Protein AF-A0A562QT15-F1 (afdb_monomer_lite)

Structure (mmCIF, N/CA/C/O backbone):
data_AF-A0A562QT15-F1
#
_entry.id   AF-A0A562QT15-F1
#
loop_
_atom_site.group_PDB
_atom_site.id
_atom_site.type_symbol
_atom_site.label_atom_id
_atom_site.label_alt_id
_atom_site.label_comp_id
_atom_site.label_asym_id
_atom_site.label_entity_id
_atom_site.label_seq_id
_atom_site.pdbx_PDB_ins_code
_atom_site.Cartn_x
_atom_site.Cartn_y
_atom_site.Cartn_z
_atom_site.occupancy
_atom_site.B_iso_or_equiv
_atom_site.auth_seq_id
_atom_site.auth_comp_id
_atom_site.auth_asym_id
_atom_site.auth_atom_id
_atom_site.pdbx_PDB_model_num
ATOM 1 N N . MET A 1 1 ? 22.332 35.755 20.439 1.00 38.41 1 MET A N 1
ATOM 2 C CA . MET A 1 1 ? 21.350 34.683 20.172 1.00 38.41 1 MET A CA 1
ATOM 3 C C . MET A 1 1 ? 21.524 34.264 18.730 1.00 38.41 1 MET A C 1
ATOM 5 O O . MET A 1 1 ? 21.364 35.110 17.862 1.00 38.41 1 MET A O 1
ATOM 9 N N . MET A 1 2 ? 21.944 33.026 18.475 1.00 29.58 2 MET A N 1
ATOM 10 C CA . MET A 1 2 ? 21.960 32.508 17.106 1.00 29.58 2 MET A CA 1
ATOM 11 C C . MET A 1 2 ? 20.542 32.064 16.733 1.00 29.58 2 MET A C 1
ATOM 13 O O . MET A 1 2 ? 19.891 31.439 17.572 1.00 29.58 2 MET A O 1
ATOM 17 N N . PRO A 1 3 ? 20.049 32.378 15.525 1.00 35.06 3 PRO A N 1
ATOM 18 C CA . PRO A 1 3 ? 18.784 31.841 15.057 1.00 35.06 3 PRO A CA 1
ATOM 19 C C . PRO A 1 3 ? 18.942 30.329 14.891 1.00 35.06 3 PRO A C 1
ATOM 21 O O . PRO A 1 3 ? 19.784 29.855 14.129 1.00 35.06 3 PRO A O 1
ATOM 24 N N . THR A 1 4 ? 18.163 29.565 15.651 1.00 36.88 4 THR A N 1
ATOM 25 C CA . THR A 1 4 ? 18.062 28.118 15.488 1.00 36.88 4 THR A CA 1
ATOM 26 C C . THR A 1 4 ? 17.427 27.869 14.128 1.00 36.88 4 THR A C 1
ATOM 28 O O . THR A 1 4 ? 16.254 28.162 13.914 1.00 36.88 4 THR A O 1
ATOM 31 N N . GLN A 1 5 ? 18.227 27.393 13.180 1.00 34.22 5 GLN A N 1
ATOM 32 C CA . GLN A 1 5 ? 17.767 27.011 11.855 1.00 34.22 5 GLN A CA 1
ATOM 33 C C . GLN A 1 5 ? 16.887 25.762 12.024 1.00 34.22 5 GLN A C 1
ATOM 35 O O . GLN A 1 5 ? 17.383 24.641 12.077 1.00 34.22 5 GLN A O 1
ATOM 40 N N . GLN A 1 6 ? 15.577 25.948 12.210 1.00 35.75 6 GLN A N 1
ATOM 41 C CA . GLN A 1 6 ? 14.610 24.853 12.177 1.00 35.75 6 GLN A CA 1
ATOM 42 C C . GLN A 1 6 ? 14.567 24.332 10.741 1.00 35.75 6 GLN A C 1
ATOM 44 O O . GLN A 1 6 ? 13.917 24.902 9.866 1.00 35.75 6 GLN A O 1
ATOM 49 N N . TRP A 1 7 ? 15.317 23.265 10.471 1.00 35.06 7 TRP A N 1
ATOM 50 C CA . TRP A 1 7 ? 15.175 22.530 9.223 1.00 35.06 7 TRP A CA 1
ATOM 51 C C . TRP A 1 7 ? 13.743 21.999 9.149 1.00 35.06 7 TRP A C 1
ATOM 53 O O . TRP A 1 7 ? 13.339 21.183 9.978 1.00 35.06 7 TRP A O 1
ATOM 63 N N . ALA A 1 8 ? 12.975 22.466 8.163 1.00 37.09 8 ALA A N 1
ATOM 64 C CA . ALA A 1 8 ? 11.675 21.901 7.836 1.00 37.09 8 ALA A CA 1
ATOM 65 C C . ALA A 1 8 ? 11.853 20.399 7.569 1.00 37.09 8 ALA A C 1
ATOM 67 O O . ALA A 1 8 ? 12.459 19.992 6.573 1.00 37.09 8 ALA A O 1
ATOM 68 N N . VAL A 1 9 ? 11.368 19.555 8.479 1.00 43.44 9 VAL A N 1
ATOM 69 C CA . VAL A 1 9 ? 11.453 18.106 8.319 1.00 43.44 9 VAL A CA 1
ATOM 70 C C . VAL A 1 9 ? 10.327 17.696 7.377 1.00 43.44 9 VAL A C 1
ATOM 72 O O . VAL A 1 9 ? 9.215 17.423 7.827 1.00 43.44 9 VAL A O 1
ATOM 75 N N . LYS A 1 10 ? 10.618 17.677 6.067 1.00 51.03 10 LYS A N 1
ATOM 76 C CA . LYS A 1 10 ? 9.741 17.084 5.044 1.00 51.03 10 LYS A CA 1
ATOM 77 C C . LYS A 1 10 ? 9.310 15.681 5.496 1.00 51.03 10 LYS A C 1
ATOM 79 O O . LYS A 1 10 ? 10.121 14.967 6.092 1.00 51.03 10 LYS A O 1
ATOM 84 N N . SER A 1 11 ? 8.064 15.293 5.215 1.00 56.78 11 SER A N 1
ATOM 85 C CA . SER A 1 11 ? 7.606 13.911 5.407 1.00 56.78 11 SER A CA 1
ATOM 86 C C . SER A 1 11 ? 8.600 12.961 4.750 1.00 56.78 11 SER A C 1
ATOM 88 O O . SER A 1 11 ? 8.950 13.119 3.576 1.00 56.78 11 SER A O 1
ATOM 90 N N . LYS A 1 12 ? 9.102 12.013 5.531 1.00 74.19 12 LYS A N 1
ATOM 91 C CA . LYS A 1 12 ? 10.055 11.020 5.052 1.00 74.19 12 LYS A CA 1
ATOM 92 C C . LYS A 1 12 ? 9.263 9.814 4.579 1.00 74.19 12 LYS A C 1
ATOM 94 O O . LYS A 1 12 ? 8.656 9.134 5.394 1.00 74.19 12 LYS A O 1
ATOM 99 N N . ASN A 1 13 ? 9.303 9.553 3.281 1.00 81.81 13 ASN A N 1
ATOM 100 C CA . ASN A 1 13 ? 8.852 8.282 2.724 1.00 81.81 13 ASN A CA 1
ATOM 101 C C . ASN A 1 13 ? 10.060 7.349 2.631 1.00 81.81 13 ASN A C 1
ATOM 103 O O . ASN A 1 13 ? 11.181 7.822 2.418 1.00 81.81 13 ASN A O 1
ATOM 107 N N . ARG A 1 14 ? 9.841 6.036 2.730 1.00 87.50 14 ARG A N 1
ATOM 108 C CA . ARG A 1 14 ? 10.886 5.064 2.395 1.00 87.50 14 ARG A CA 1
ATOM 109 C C . ARG A 1 14 ? 11.294 5.250 0.933 1.00 87.50 14 ARG A C 1
ATOM 111 O O . ARG A 1 14 ? 10.440 5.439 0.062 1.00 87.50 14 ARG A O 1
ATOM 118 N N . SER A 1 15 ? 12.596 5.232 0.673 1.00 91.06 15 SER A N 1
ATOM 119 C CA . SER A 1 15 ? 13.115 5.208 -0.694 1.00 91.06 15 SER A CA 1
ATOM 120 C C . SER A 1 15 ? 12.836 3.848 -1.329 1.00 91.06 15 SER A C 1
ATOM 122 O O . SER A 1 15 ? 12.935 2.821 -0.661 1.00 91.06 15 SER A O 1
ATOM 124 N N . MET A 1 16 ? 12.507 3.846 -2.616 1.00 93.69 16 MET A N 1
ATOM 125 C CA . MET A 1 16 ? 12.372 2.620 -3.398 1.00 93.69 16 MET A CA 1
ATOM 126 C C . MET A 1 16 ? 13.754 2.025 -3.676 1.00 93.69 16 MET A C 1
ATOM 128 O O . MET A 1 16 ? 14.709 2.769 -3.929 1.00 93.69 16 MET A O 1
ATOM 132 N N . GLN A 1 17 ? 13.843 0.698 -3.670 1.00 95.19 17 GLN A N 1
ATOM 133 C CA . GLN A 1 17 ? 15.030 -0.078 -4.010 1.00 95.19 17 GLN A CA 1
ATOM 134 C C . GLN A 1 17 ? 14.683 -1.200 -4.994 1.00 95.19 17 GLN A C 1
ATOM 136 O O . GLN A 1 17 ? 13.592 -1.770 -4.968 1.00 95.19 17 GLN A O 1
ATOM 141 N N . VAL A 1 18 ? 15.635 -1.549 -5.863 1.00 96.88 18 VAL A N 1
ATOM 142 C CA . VAL A 1 18 ? 15.509 -2.742 -6.712 1.00 96.88 18 VAL A CA 1
ATOM 143 C C . VAL A 1 18 ? 15.405 -3.977 -5.814 1.00 96.88 18 VAL A C 1
ATOM 145 O O . VAL A 1 18 ? 16.189 -4.145 -4.884 1.00 96.88 18 VAL A O 1
ATOM 148 N N . GLY A 1 19 ? 14.430 -4.839 -6.096 1.00 96.12 19 GLY A N 1
ATOM 149 C CA . GLY A 1 19 ? 14.092 -6.007 -5.285 1.00 96.12 19 GLY A CA 1
ATOM 150 C C . GLY A 1 19 ? 12.997 -5.761 -4.243 1.00 96.12 19 GLY A C 1
ATOM 151 O O . GLY A 1 19 ? 12.468 -6.736 -3.700 1.00 96.12 19 GLY A O 1
ATOM 152 N N . ASP A 1 20 ? 12.604 -4.507 -3.992 1.00 96.19 20 ASP A N 1
ATOM 153 C CA . ASP A 1 20 ? 11.436 -4.228 -3.159 1.00 96.19 20 ASP A CA 1
ATOM 154 C C . ASP A 1 20 ? 10.180 -4.829 -3.787 1.00 96.19 20 ASP A C 1
ATOM 156 O O . ASP A 1 20 ? 9.958 -4.759 -5.001 1.00 96.19 20 ASP A O 1
ATOM 160 N N . ARG A 1 21 ? 9.334 -5.401 -2.930 1.00 96.94 21 ARG A N 1
ATOM 161 C CA . ARG A 1 21 ? 7.971 -5.748 -3.312 1.00 96.94 21 ARG A CA 1
ATOM 162 C C . ARG A 1 21 ? 7.084 -4.535 -3.130 1.00 96.94 21 ARG A C 1
ATOM 164 O O . ARG A 1 21 ? 7.201 -3.814 -2.140 1.00 96.94 21 ARG A O 1
ATOM 171 N N . VAL A 1 22 ? 6.202 -4.329 -4.091 1.00 97.38 22 VAL A N 1
ATOM 172 C CA . VAL A 1 22 ? 5.278 -3.201 -4.112 1.00 97.38 22 VAL A CA 1
ATOM 173 C C . VAL A 1 22 ? 3.888 -3.679 -4.481 1.00 97.38 22 VAL A C 1
ATOM 175 O O . VAL A 1 22 ? 3.735 -4.678 -5.188 1.00 97.38 22 VAL A O 1
ATOM 178 N N . VAL A 1 23 ? 2.887 -2.934 -4.035 1.00 97.31 23 VAL A N 1
ATOM 179 C CA . VAL A 1 23 ? 1.503 -3.079 -4.477 1.00 97.31 23 VAL A CA 1
ATOM 180 C C . VAL A 1 23 ? 1.062 -1.827 -5.216 1.00 97.31 23 VAL A C 1
ATOM 182 O O . VAL A 1 23 ? 1.488 -0.713 -4.901 1.00 97.31 23 VAL A O 1
ATOM 185 N N . VAL A 1 24 ? 0.188 -2.011 -6.195 1.00 97.19 24 VAL A N 1
ATOM 186 C CA . VAL A 1 24 ? -0.430 -0.912 -6.930 1.00 97.19 24 VAL A CA 1
ATOM 187 C C . VAL A 1 24 ? -1.556 -0.304 -6.088 1.00 97.19 24 VAL A C 1
ATOM 189 O O . VAL A 1 24 ? -2.409 -1.022 -5.572 1.00 97.19 24 VAL A O 1
ATOM 192 N N . THR A 1 25 ? -1.600 1.020 -5.952 1.00 96.81 25 THR A N 1
ATOM 193 C CA . THR A 1 25 ? -2.619 1.709 -5.133 1.00 96.81 25 THR A CA 1
ATOM 194 C C . THR A 1 25 ? -3.824 2.199 -5.942 1.00 96.81 25 THR A C 1
ATOM 196 O O . THR A 1 25 ? -4.906 2.405 -5.390 1.00 96.81 25 THR A O 1
ATOM 199 N N . ASN A 1 26 ? -3.680 2.360 -7.257 1.00 94.75 26 ASN A N 1
ATOM 200 C CA . ASN A 1 26 ? -4.718 2.878 -8.148 1.00 94.75 26 ASN A CA 1
ATOM 201 C C . ASN A 1 26 ? -4.935 1.937 -9.332 1.00 94.75 26 ASN A C 1
ATOM 203 O O . ASN A 1 26 ? -4.018 1.246 -9.747 1.00 94.75 26 ASN A O 1
ATOM 207 N N . SER A 1 27 ? -6.134 1.905 -9.911 1.00 95.19 27 SER A N 1
ATOM 208 C CA . SER A 1 27 ? -6.313 1.145 -11.150 1.00 95.19 27 SER A CA 1
ATOM 209 C C . SER A 1 27 ? -5.544 1.820 -12.286 1.00 95.19 27 SER A C 1
ATOM 211 O O . SER A 1 27 ? -5.664 3.029 -12.481 1.00 95.19 27 SER A O 1
ATOM 213 N N . ILE A 1 28 ? -4.769 1.036 -13.033 1.00 93.81 28 ILE A N 1
ATOM 214 C CA . ILE A 1 28 ? -3.979 1.509 -14.171 1.00 93.81 28 ILE A CA 1
ATOM 215 C C . ILE A 1 28 ? -4.436 0.741 -15.395 1.00 93.81 28 ILE A C 1
ATOM 217 O O . ILE A 1 28 ? -4.401 -0.488 -15.405 1.00 93.81 28 ILE A O 1
ATOM 221 N N . LYS A 1 29 ? -4.859 1.465 -16.431 1.00 93.00 29 LYS A N 1
ATOM 222 C CA . LYS A 1 29 ? -5.342 0.868 -17.672 1.00 93.00 29 LYS A CA 1
ATOM 223 C C . LYS A 1 29 ? -4.687 1.517 -18.881 1.00 93.00 29 LYS A C 1
ATOM 225 O O . LYS A 1 29 ? -5.060 2.617 -19.274 1.00 93.00 29 LYS A O 1
ATOM 230 N N . ASN A 1 30 ? -3.767 0.784 -19.498 1.00 88.19 30 ASN A N 1
ATOM 231 C CA . ASN A 1 30 ? -3.042 1.184 -20.698 1.00 88.19 30 ASN A CA 1
ATOM 232 C C . ASN A 1 30 ? -3.260 0.134 -21.794 1.00 88.19 30 ASN A C 1
ATOM 234 O O . ASN A 1 30 ? -2.536 -0.857 -21.898 1.00 88.19 30 ASN A O 1
ATOM 238 N N . GLY A 1 31 ? -4.298 0.333 -22.610 1.00 88.94 31 GLY A N 1
ATOM 239 C CA . GLY A 1 31 ? -4.684 -0.634 -23.639 1.00 88.94 31 GLY A CA 1
ATOM 240 C C . GLY A 1 31 ? -5.118 -1.971 -23.028 1.00 88.94 31 GLY A C 1
ATOM 241 O O . GLY A 1 31 ? -6.128 -2.025 -22.330 1.00 88.94 31 GLY A O 1
ATOM 242 N N . LEU A 1 32 ? -4.362 -3.038 -23.313 1.00 88.12 32 LEU A N 1
ATOM 243 C CA . LEU A 1 32 ? -4.598 -4.393 -22.785 1.00 88.12 32 LEU A CA 1
ATOM 244 C C . LEU A 1 32 ? -3.971 -4.626 -21.404 1.00 88.12 32 LEU A C 1
ATOM 246 O O . LEU A 1 32 ? -4.222 -5.658 -20.790 1.00 88.12 32 LEU A O 1
ATOM 250 N N . ILE A 1 33 ? -3.153 -3.686 -20.932 1.00 89.25 33 ILE A N 1
ATOM 251 C CA . ILE A 1 33 ? -2.518 -3.748 -19.621 1.00 89.25 33 ILE A CA 1
ATOM 252 C C . ILE A 1 33 ? -3.493 -3.153 -18.613 1.00 89.25 33 ILE A C 1
ATOM 254 O O . ILE A 1 33 ? -3.758 -1.950 -18.645 1.00 89.25 33 ILE A O 1
ATOM 258 N N . GLU A 1 34 ? -4.024 -3.993 -17.731 1.00 92.62 34 GLU A N 1
ATOM 259 C CA . GLU A 1 34 ? -4.880 -3.577 -16.625 1.00 92.62 34 GLU A CA 1
ATOM 260 C C . GLU A 1 34 ? -4.271 -4.071 -15.313 1.00 92.62 34 GLU A C 1
ATOM 262 O O . GLU A 1 34 ? -4.194 -5.274 -15.083 1.00 92.62 34 GLU A O 1
ATO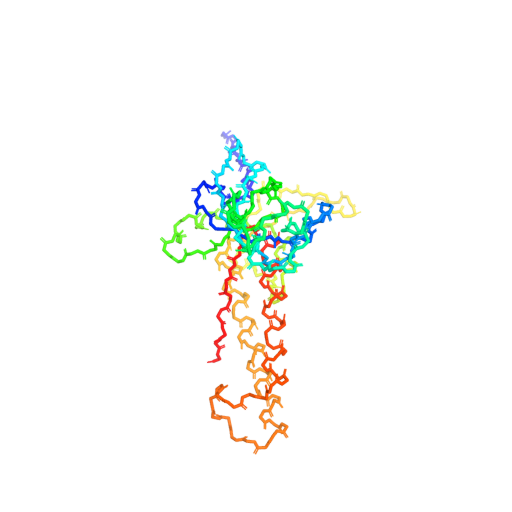M 267 N N . LEU A 1 35 ? -3.838 -3.132 -14.473 1.00 94.25 35 LEU A N 1
ATOM 268 C CA . LEU A 1 35 ? -3.437 -3.383 -13.094 1.00 94.25 35 LEU A CA 1
ATOM 269 C C . LEU A 1 35 ? -4.552 -2.904 -12.172 1.00 94.25 35 LEU A C 1
ATOM 271 O O . LEU A 1 35 ? -5.038 -1.769 -12.273 1.00 94.25 35 LEU A O 1
ATOM 275 N N . LYS A 1 36 ? -4.965 -3.776 -11.265 1.00 94.94 36 LYS A N 1
ATOM 276 C CA . LYS A 1 36 ? -5.948 -3.486 -10.230 1.00 94.94 36 LYS A CA 1
ATOM 277 C C . LYS A 1 36 ? -5.235 -3.003 -8.970 1.00 94.94 36 LYS A C 1
ATOM 279 O O . LYS A 1 36 ? -4.088 -3.379 -8.722 1.00 94.94 36 LYS A O 1
ATOM 284 N N . PRO A 1 37 ? -5.909 -2.194 -8.135 1.00 95.94 37 PRO A N 1
ATOM 285 C CA . PRO A 1 37 ? -5.415 -1.938 -6.793 1.00 95.94 37 PRO A CA 1
ATOM 286 C C . PRO A 1 37 ? -5.102 -3.261 -6.087 1.00 95.94 37 PRO A C 1
ATOM 288 O O . PRO A 1 37 ? -5.870 -4.216 -6.214 1.00 95.94 37 PRO A O 1
ATOM 291 N N . MET A 1 38 ? -4.007 -3.283 -5.332 1.00 95.12 38 MET A N 1
ATOM 292 C CA . MET A 1 38 ? -3.450 -4.439 -4.621 1.00 95.12 38 MET A CA 1
ATOM 293 C C . MET A 1 38 ? -2.724 -5.471 -5.496 1.00 95.12 38 MET A C 1
ATOM 295 O O . MET A 1 38 ? -2.149 -6.418 -4.951 1.00 95.12 38 MET A O 1
ATOM 299 N N . ASP A 1 39 ? -2.661 -5.291 -6.821 1.00 95.69 39 ASP A N 1
ATOM 300 C CA . ASP A 1 39 ? -1.777 -6.118 -7.645 1.00 95.69 39 ASP A CA 1
ATOM 301 C C . ASP A 1 39 ? -0.328 -5.915 -7.203 1.00 95.69 39 ASP A C 1
ATOM 303 O O . ASP A 1 39 ? 0.151 -4.789 -7.059 1.00 95.69 39 ASP A O 1
ATOM 307 N N . SER A 1 40 ? 0.364 -7.026 -6.958 1.00 96.31 40 SER A N 1
ATOM 308 C CA . SER A 1 40 ? 1.708 -7.020 -6.387 1.00 96.31 40 SER A CA 1
ATOM 309 C C . SER A 1 40 ? 2.770 -7.312 -7.442 1.00 96.31 40 SER A C 1
ATOM 311 O O . SER A 1 40 ? 2.586 -8.165 -8.317 1.00 96.31 40 SER A O 1
ATOM 313 N N . GLY A 1 41 ? 3.912 -6.644 -7.319 1.00 97.25 41 GLY A N 1
ATOM 314 C CA . GLY A 1 41 ? 5.060 -6.811 -8.202 1.00 97.25 41 GLY A CA 1
ATOM 315 C C . GLY A 1 41 ? 6.387 -6.593 -7.481 1.00 97.25 41 GLY A C 1
ATOM 316 O O . GLY A 1 41 ? 6.433 -6.352 -6.273 1.00 97.25 41 GLY A O 1
ATOM 317 N N . VAL A 1 42 ? 7.482 -6.707 -8.231 1.00 98.00 42 VAL A N 1
ATOM 318 C CA . VAL A 1 42 ? 8.849 -6.488 -7.734 1.00 98.00 42 VAL A CA 1
ATOM 319 C C . VAL A 1 42 ? 9.508 -5.388 -8.550 1.00 98.00 42 VAL A C 1
ATOM 321 O O . VAL A 1 42 ? 9.479 -5.436 -9.779 1.00 98.00 42 VAL A O 1
ATOM 324 N N . ILE A 1 43 ? 10.127 -4.413 -7.890 1.00 98.19 43 ILE A N 1
ATOM 325 C CA . ILE A 1 43 ? 10.924 -3.393 -8.576 1.00 98.19 43 ILE A CA 1
ATOM 326 C C . ILE A 1 43 ? 12.148 -4.068 -9.199 1.00 98.19 43 ILE A C 1
ATOM 328 O O . ILE A 1 43 ? 12.966 -4.652 -8.491 1.00 98.19 43 ILE A O 1
ATOM 332 N N . VAL A 1 44 ? 12.295 -3.967 -10.518 1.00 98.31 44 VAL A N 1
ATOM 333 C CA . VAL A 1 44 ? 13.438 -4.536 -11.255 1.00 98.31 44 VAL A CA 1
ATOM 334 C C . VAL A 1 44 ? 14.397 -3.470 -11.775 1.00 98.31 44 VAL A C 1
ATOM 336 O O . VAL A 1 44 ? 15.552 -3.778 -12.056 1.00 98.31 44 VAL A O 1
ATOM 339 N N . TYR A 1 45 ? 13.942 -2.221 -11.877 1.00 97.62 45 TYR A N 1
ATOM 340 C CA . TYR A 1 45 ? 14.769 -1.099 -12.303 1.00 97.62 45 TYR A CA 1
ATOM 341 C C . TYR A 1 45 ? 14.250 0.230 -11.735 1.00 97.62 45 TYR A C 1
ATOM 343 O O . TYR A 1 45 ? 13.041 0.427 -11.590 1.00 97.62 45 TYR A O 1
ATOM 351 N N . LEU A 1 46 ? 15.187 1.127 -11.416 1.00 95.56 46 LEU A N 1
ATOM 352 C CA . LEU A 1 46 ? 14.959 2.485 -10.925 1.00 95.56 46 LEU A CA 1
ATOM 353 C C . LEU A 1 46 ? 15.914 3.428 -11.660 1.00 95.56 46 LEU A C 1
ATOM 355 O O . LEU A 1 46 ? 17.129 3.250 -11.570 1.00 95.56 46 LEU A O 1
ATOM 359 N N . GLU A 1 47 ? 15.375 4.427 -12.353 1.00 84.50 47 GLU A N 1
ATOM 360 C CA . GLU A 1 47 ? 16.172 5.555 -12.854 1.00 84.50 47 GLU A CA 1
ATOM 361 C C . GLU A 1 47 ? 16.388 6.583 -11.733 1.00 84.50 47 GLU A C 1
ATOM 363 O O . GLU A 1 47 ? 17.505 7.045 -11.500 1.00 84.50 47 GLU A O 1
ATOM 368 N N . ASP A 1 48 ? 15.324 6.879 -10.982 1.00 91.19 48 ASP A N 1
ATOM 369 C CA . ASP A 1 48 ? 15.326 7.784 -9.839 1.00 91.19 48 ASP A CA 1
ATOM 370 C C . ASP A 1 48 ? 14.303 7.350 -8.759 1.00 91.19 48 ASP A C 1
ATOM 372 O O . ASP A 1 48 ? 13.979 6.172 -8.621 1.00 91.19 48 ASP A O 1
ATOM 376 N N . GLN A 1 49 ? 13.846 8.287 -7.920 1.00 92.31 49 GLN A N 1
ATOM 377 C CA . GLN A 1 49 ? 12.853 8.045 -6.862 1.00 92.31 49 GLN A CA 1
ATOM 378 C C . GLN A 1 49 ? 11.437 8.525 -7.225 1.00 92.31 49 GLN A C 1
ATOM 380 O O . GLN A 1 49 ? 10.569 8.535 -6.354 1.00 92.31 49 GLN A O 1
ATOM 385 N N . SER A 1 50 ? 11.206 8.956 -8.465 1.00 92.88 50 SER A N 1
ATOM 386 C CA . SER A 1 50 ? 9.904 9.385 -8.988 1.00 92.88 50 SER A CA 1
ATOM 387 C C . SER A 1 50 ? 9.169 8.256 -9.710 1.00 92.88 50 SER A C 1
ATOM 389 O O . SER A 1 50 ? 7.939 8.215 -9.688 1.00 92.88 50 SER A O 1
ATOM 391 N N . ARG A 1 51 ? 9.905 7.307 -10.305 1.00 95.00 51 ARG A N 1
ATOM 392 C CA . ARG A 1 51 ? 9.346 6.177 -11.058 1.00 95.00 51 ARG A CA 1
ATOM 393 C C . ARG A 1 51 ? 10.070 4.873 -10.771 1.00 95.00 51 ARG A C 1
ATOM 395 O O . ARG A 1 51 ? 11.241 4.861 -10.400 1.00 95.00 51 ARG A O 1
ATOM 402 N N . ALA A 1 52 ? 9.367 3.768 -10.984 1.00 96.69 52 ALA A N 1
ATOM 403 C CA . ALA A 1 52 ? 9.925 2.431 -10.888 1.00 96.69 52 ALA A CA 1
ATOM 404 C C . ALA A 1 52 ? 9.421 1.537 -12.016 1.00 96.69 52 ALA A C 1
ATOM 406 O O . ALA A 1 52 ? 8.234 1.524 -12.335 1.00 96.69 52 ALA A O 1
ATOM 407 N N . THR A 1 53 ? 10.318 0.736 -12.585 1.00 97.88 53 THR A N 1
ATOM 408 C CA . THR A 1 53 ? 9.927 -0.381 -13.445 1.00 97.88 53 THR A CA 1
ATOM 409 C C . THR A 1 53 ? 9.650 -1.592 -12.565 1.00 97.88 53 THR A C 1
ATOM 411 O O . THR A 1 53 ? 10.550 -2.110 -11.895 1.00 97.88 53 THR A O 1
ATOM 414 N N . VAL A 1 54 ? 8.402 -2.049 -12.577 1.00 97.81 54 VAL A N 1
ATOM 415 C CA . VAL A 1 54 ? 7.908 -3.126 -11.719 1.00 97.81 54 VAL A CA 1
ATOM 416 C C . VAL A 1 54 ? 7.550 -4.333 -12.573 1.00 97.81 54 VAL A C 1
ATOM 418 O O . VAL A 1 54 ? 6.787 -4.217 -13.530 1.00 97.81 54 VAL A O 1
ATOM 421 N N . TRP A 1 55 ? 8.096 -5.498 -12.231 1.00 97.50 55 TRP A N 1
ATOM 422 C CA . TRP A 1 55 ? 7.733 -6.771 -12.841 1.00 97.50 55 TRP A CA 1
ATOM 423 C C . TRP A 1 55 ? 6.519 -7.380 -12.136 1.00 97.50 55 TRP A C 1
ATOM 425 O O . TRP A 1 55 ? 6.540 -7.618 -10.924 1.00 97.50 55 TRP A O 1
ATOM 435 N N . PHE A 1 56 ? 5.478 -7.660 -12.915 1.00 95.38 56 PHE A N 1
ATOM 436 C CA . PHE A 1 56 ? 4.247 -8.306 -12.479 1.00 95.38 56 PHE A CA 1
ATOM 437 C C . PHE A 1 56 ? 4.145 -9.688 -13.105 1.00 95.38 56 PHE A C 1
ATOM 439 O O . PHE A 1 56 ? 4.078 -9.827 -14.327 1.00 95.38 56 PHE A O 1
ATOM 446 N N . ARG A 1 57 ? 4.088 -10.716 -12.259 1.00 90.31 57 ARG A N 1
ATOM 447 C CA . ARG A 1 57 ? 4.066 -12.110 -12.712 1.00 90.31 57 ARG A CA 1
ATOM 448 C C . ARG A 1 57 ? 2.730 -12.538 -13.320 1.00 90.31 57 ARG A C 1
ATOM 450 O O . ARG A 1 57 ? 2.709 -13.437 -14.145 1.00 90.31 57 ARG A O 1
ATOM 457 N N . HIS A 1 58 ? 1.619 -11.936 -12.898 1.00 85.75 58 HIS A N 1
ATOM 458 C CA . HIS A 1 58 ? 0.283 -12.424 -13.253 1.00 85.75 58 HIS A CA 1
ATOM 459 C C . HIS A 1 58 ? -0.066 -12.239 -14.740 1.00 85.75 58 HIS A C 1
ATOM 461 O O . HIS A 1 58 ? -0.926 -12.959 -15.247 1.00 85.75 58 HIS A O 1
ATOM 467 N N . PHE A 1 59 ? 0.619 -11.335 -15.450 1.00 84.06 59 PHE A N 1
ATOM 468 C CA . PHE A 1 59 ? 0.503 -11.233 -16.902 1.00 84.06 59 PHE A CA 1
ATOM 469 C C . PHE A 1 59 ? 1.088 -12.465 -17.581 1.00 84.06 59 PHE A C 1
ATOM 471 O O . PHE A 1 59 ? 2.189 -12.914 -17.265 1.00 84.06 59 PHE A O 1
ATOM 478 N N . GLY A 1 60 ? 0.358 -13.005 -18.547 1.00 70.06 60 GLY A N 1
ATOM 479 C CA . GLY A 1 60 ? 0.823 -14.141 -19.329 1.00 70.06 60 GLY A CA 1
ATOM 480 C C . GLY A 1 60 ? 0.655 -15.506 -18.677 1.00 70.06 60 GLY A C 1
ATOM 481 O O . GLY A 1 60 ? 1.030 -16.514 -19.269 1.00 70.06 60 GLY A O 1
ATOM 482 N N . CYS A 1 61 ? 0.058 -15.561 -17.484 1.00 69.50 61 CYS A N 1
ATOM 483 C CA . CYS A 1 61 ? -0.155 -16.814 -16.762 1.00 69.50 61 CYS A CA 1
ATOM 484 C C . CYS A 1 61 ? -1.335 -17.638 -17.303 1.00 69.50 61 CYS A C 1
ATOM 486 O O . CYS A 1 61 ? -1.377 -18.851 -17.096 1.00 69.50 61 CYS A O 1
ATOM 488 N N . PHE A 1 62 ? -2.299 -17.005 -17.978 1.00 71.69 62 PHE A N 1
ATOM 489 C CA . PHE A 1 62 ? -3.540 -17.650 -18.409 1.00 71.69 62 PHE A CA 1
ATOM 490 C C . PHE A 1 62 ? -3.695 -17.643 -19.931 1.00 71.69 62 PHE A C 1
ATOM 492 O O . PHE A 1 62 ? -3.407 -16.659 -20.603 1.00 71.69 62 PHE A O 1
ATOM 499 N N . VAL A 1 63 ? -4.223 -18.744 -20.470 1.00 67.06 63 VAL A N 1
ATOM 500 C CA . VAL A 1 63 ? -4.512 -18.932 -21.907 1.00 67.06 63 VAL A CA 1
ATOM 501 C C . VAL A 1 63 ? -5.493 -17.867 -22.427 1.00 67.06 63 VAL A C 1
ATOM 503 O O . VAL A 1 63 ? -5.431 -17.464 -23.587 1.00 67.06 63 VAL A O 1
ATOM 506 N N . ASP A 1 64 ? -6.373 -17.367 -21.565 1.00 73.75 64 ASP A N 1
ATOM 507 C CA . ASP A 1 64 ? -7.353 -16.337 -21.915 1.00 73.75 64 ASP A CA 1
ATOM 508 C C . ASP A 1 64 ? -6.867 -14.903 -21.686 1.00 73.75 64 ASP A C 1
ATOM 510 O O . ASP A 1 64 ? -7.624 -13.965 -21.933 1.00 73.75 64 ASP A O 1
ATOM 514 N N . ASP A 1 65 ? -5.610 -14.714 -21.272 1.00 77.75 65 ASP A N 1
ATOM 515 C CA . ASP A 1 65 ? -5.019 -13.387 -21.135 1.00 77.75 65 ASP A CA 1
ATOM 516 C C . ASP A 1 65 ? -4.999 -12.677 -22.511 1.00 77.75 65 ASP A C 1
ATOM 518 O O . ASP A 1 65 ? -4.439 -13.211 -23.482 1.00 77.75 65 ASP A O 1
ATOM 522 N N . PRO A 1 66 ? -5.609 -11.480 -22.638 1.00 82.94 66 PRO A N 1
ATOM 523 C CA . PRO A 1 66 ? -5.613 -10.716 -23.883 1.00 82.94 66 PRO A CA 1
ATOM 524 C C . PRO A 1 66 ? -4.212 -10.461 -24.447 1.00 82.94 66 PRO A C 1
ATOM 526 O O . PRO A 1 66 ? -4.037 -10.428 -25.666 1.00 82.94 66 PRO A O 1
ATOM 529 N N . ILE A 1 67 ? -3.206 -10.320 -23.581 1.00 85.00 67 ILE A N 1
ATOM 530 C CA . ILE A 1 67 ? -1.813 -10.106 -23.977 1.00 85.00 67 ILE A CA 1
ATOM 531 C C . ILE A 1 67 ? -1.256 -11.372 -24.637 1.00 85.00 67 ILE A C 1
ATOM 533 O O . ILE A 1 67 ? -0.647 -11.287 -25.703 1.00 85.00 67 ILE A O 1
ATOM 537 N N . ILE A 1 68 ? -1.530 -12.555 -24.077 1.00 80.00 68 ILE A N 1
ATOM 538 C CA . ILE A 1 68 ? -1.113 -13.841 -24.666 1.00 80.00 68 ILE A CA 1
ATOM 539 C C . ILE A 1 68 ? -1.730 -14.044 -26.046 1.00 80.00 68 ILE A C 1
ATOM 541 O O . ILE A 1 68 ? -1.037 -14.482 -26.968 1.00 80.00 68 ILE A O 1
ATOM 545 N N . ARG A 1 69 ? -3.011 -13.684 -26.204 1.00 79.62 69 ARG A N 1
ATOM 546 C CA . ARG A 1 69 ? -3.723 -13.744 -27.491 1.00 79.62 69 ARG A CA 1
ATOM 547 C C . ARG A 1 69 ? -3.024 -12.921 -28.560 1.00 79.62 69 ARG A C 1
ATOM 549 O O . ARG A 1 69 ? -2.794 -13.417 -29.660 1.00 79.62 69 ARG A O 1
ATOM 556 N N . VAL A 1 70 ? -2.687 -11.678 -28.227 1.00 83.81 70 VAL A N 1
ATOM 557 C CA . VAL A 1 70 ? -2.053 -10.743 -29.163 1.00 83.81 70 VAL A CA 1
ATOM 558 C C . VAL A 1 70 ? -0.619 -11.148 -29.485 1.00 83.81 70 VAL A C 1
ATOM 560 O O . VAL A 1 70 ? -0.228 -11.105 -30.648 1.00 83.81 70 VAL A O 1
ATOM 563 N N . LEU A 1 71 ? 0.150 -11.583 -28.487 1.00 80.94 71 LEU A N 1
ATOM 564 C CA . LEU A 1 71 ? 1.539 -12.004 -28.675 1.00 80.94 71 LEU A CA 1
ATOM 565 C C . LEU A 1 71 ? 1.674 -13.411 -29.286 1.00 80.94 71 LEU A C 1
ATOM 567 O O . LEU A 1 71 ? 2.779 -13.817 -29.633 1.00 80.94 71 LEU A O 1
ATOM 571 N N . GLN A 1 72 ? 0.570 -14.155 -29.422 1.00 78.12 72 GLN A N 1
ATOM 572 C CA . GLN A 1 72 ? 0.518 -15.505 -29.998 1.00 78.12 72 GLN A CA 1
ATOM 573 C C . GLN A 1 72 ? 1.459 -16.516 -29.313 1.00 78.12 72 GLN A C 1
ATOM 575 O O . GLN A 1 72 ? 1.939 -17.462 -29.934 1.00 78.12 72 GLN A O 1
ATOM 580 N N . VAL A 1 73 ? 1.685 -16.363 -28.005 1.00 76.50 73 VAL A N 1
ATOM 581 C CA . VAL A 1 73 ? 2.623 -17.177 -27.194 1.00 76.50 73 VAL A CA 1
ATOM 582 C C . VAL A 1 73 ? 2.015 -18.510 -26.718 1.00 76.50 73 VAL A C 1
ATOM 584 O O . VAL A 1 73 ? 2.379 -19.061 -25.683 1.00 76.50 73 VAL A O 1
ATOM 587 N N . TYR A 1 74 ? 1.046 -19.050 -27.460 1.00 65.56 74 TYR A N 1
ATOM 588 C CA . TYR A 1 74 ? 0.266 -20.212 -27.041 1.00 65.56 74 TYR A CA 1
ATOM 589 C C . TYR A 1 74 ? 1.066 -21.521 -26.972 1.00 65.56 74 TYR A C 1
ATOM 591 O O . TYR A 1 74 ? 1.742 -21.929 -27.916 1.00 65.56 74 TYR A O 1
ATOM 599 N N . ALA A 1 75 ? 0.856 -22.249 -25.870 1.00 53.25 75 ALA A N 1
ATOM 600 C CA . ALA A 1 75 ? 1.537 -23.489 -25.491 1.00 53.25 75 ALA A CA 1
ATOM 601 C C . ALA A 1 75 ? 1.434 -24.663 -26.490 1.00 53.25 75 ALA A C 1
ATOM 603 O O . ALA A 1 75 ? 2.203 -25.619 -26.373 1.00 53.25 75 ALA A O 1
ATOM 604 N N . ASN A 1 76 ? 0.522 -24.619 -27.467 1.00 53.69 76 ASN A N 1
ATOM 605 C CA . ASN A 1 76 ? 0.250 -25.775 -28.329 1.00 53.69 76 ASN A CA 1
ATOM 606 C C . ASN A 1 76 ? 1.256 -25.959 -29.474 1.00 53.69 76 ASN A C 1
ATOM 608 O O . ASN A 1 76 ? 1.349 -27.063 -29.992 1.00 53.69 76 ASN A O 1
ATOM 612 N N . ASN A 1 77 ? 2.056 -24.945 -29.816 1.00 51.72 77 ASN A N 1
ATOM 613 C CA . ASN A 1 77 ? 3.155 -25.060 -30.780 1.00 51.72 77 ASN A CA 1
ATOM 614 C C . ASN A 1 77 ? 4.343 -24.220 -30.295 1.00 51.72 77 ASN A C 1
ATOM 616 O O . ASN A 1 77 ? 4.563 -23.133 -30.816 1.00 51.72 77 ASN A O 1
ATOM 620 N N . LYS A 1 78 ? 5.078 -24.725 -29.288 1.00 53.03 78 LYS A N 1
ATOM 621 C CA . LYS A 1 78 ? 6.246 -24.131 -28.586 1.00 53.03 78 LYS A CA 1
ATOM 622 C C . LYS A 1 78 ? 7.425 -23.680 -29.485 1.00 53.03 78 LYS A C 1
ATOM 624 O O . LYS A 1 78 ? 8.572 -24.026 -29.220 1.00 53.03 78 LYS A O 1
ATOM 629 N N . GLN A 1 79 ? 7.185 -22.937 -30.556 1.00 56.53 79 GLN A N 1
ATOM 630 C CA . GLN A 1 79 ? 8.224 -22.477 -31.472 1.00 56.53 79 GLN A CA 1
ATOM 631 C C . GLN A 1 79 ? 8.834 -21.137 -31.023 1.00 56.53 79 GLN A C 1
ATOM 633 O O . GLN A 1 79 ? 10.002 -20.909 -31.315 1.00 56.53 79 GLN A O 1
ATOM 638 N N . ASN A 1 80 ? 8.111 -20.307 -30.246 1.00 62.00 80 ASN A N 1
ATOM 639 C CA . ASN A 1 80 ? 8.483 -18.900 -29.991 1.00 62.00 80 ASN A CA 1
ATOM 640 C C . ASN A 1 80 ? 8.591 -18.478 -28.501 1.00 62.00 80 ASN A C 1
ATOM 642 O O . ASN A 1 80 ? 8.581 -17.286 -28.205 1.00 62.00 80 ASN A O 1
ATOM 646 N N . GLY A 1 81 ? 8.732 -19.420 -27.560 1.00 71.19 81 GLY A N 1
ATOM 647 C CA . GLY A 1 81 ? 8.902 -19.116 -26.125 1.00 71.19 81 GLY A CA 1
ATOM 648 C C . GLY A 1 81 ? 7.590 -18.935 -25.345 1.00 71.19 81 GLY A C 1
ATOM 649 O O . GLY A 1 81 ? 6.524 -19.264 -25.854 1.00 71.19 81 GLY A O 1
ATOM 650 N N . ASN A 1 82 ? 7.690 -18.453 -24.098 1.00 76.62 82 ASN A N 1
ATOM 651 C CA . ASN A 1 82 ? 6.569 -18.199 -23.179 1.00 76.62 82 ASN A CA 1
ATOM 652 C C . ASN A 1 82 ? 6.689 -16.784 -22.582 1.00 76.62 82 ASN A C 1
ATOM 654 O O . ASN A 1 82 ? 7.804 -16.299 -22.389 1.00 76.62 82 ASN A O 1
ATOM 658 N N . LEU A 1 83 ? 5.560 -16.158 -22.235 1.00 80.88 83 LEU A N 1
ATOM 659 C CA . LEU A 1 83 ? 5.532 -14.915 -21.455 1.00 80.88 83 LEU A CA 1
ATOM 660 C C . LEU A 1 83 ? 5.562 -15.251 -19.953 1.00 80.88 83 LEU A C 1
ATOM 662 O O . LEU A 1 83 ? 4.674 -15.951 -19.473 1.00 80.88 83 LEU A O 1
ATOM 666 N N . ASP A 1 84 ? 6.567 -14.761 -19.225 1.00 82.38 84 ASP A N 1
ATOM 667 C CA . ASP A 1 84 ? 6.692 -14.905 -17.764 1.00 82.38 84 ASP A CA 1
ATOM 668 C C . ASP A 1 84 ? 6.633 -13.521 -17.106 1.00 82.38 84 ASP A C 1
ATOM 670 O O . ASP A 1 84 ? 7.645 -12.894 -16.779 1.00 82.38 84 ASP A O 1
ATOM 674 N N . GLY A 1 85 ? 5.411 -13.006 -16.988 1.00 88.88 85 GLY A N 1
ATOM 675 C CA . GLY A 1 85 ? 5.148 -11.668 -16.486 1.00 88.88 85 GLY A CA 1
ATOM 676 C C . GLY A 1 85 ? 5.530 -10.548 -17.452 1.00 88.88 85 GLY A C 1
ATOM 677 O O . GLY A 1 85 ? 5.973 -10.756 -18.582 1.00 88.88 85 GLY A O 1
ATOM 678 N N . MET A 1 86 ? 5.333 -9.319 -16.987 1.00 91.88 86 MET A N 1
ATOM 679 C CA . MET A 1 86 ? 5.600 -8.105 -17.750 1.00 91.88 86 MET A CA 1
ATOM 680 C C . MET A 1 86 ? 6.109 -7.008 -16.825 1.00 91.88 86 MET A C 1
ATOM 682 O O . MET A 1 86 ? 5.676 -6.899 -15.677 1.00 91.88 86 MET A O 1
ATOM 686 N N . THR A 1 87 ? 7.029 -6.191 -17.328 1.00 95.25 87 THR A N 1
ATOM 687 C CA . THR A 1 87 ? 7.497 -4.993 -16.635 1.00 95.25 87 THR A CA 1
ATOM 688 C C . THR A 1 87 ? 6.701 -3.775 -17.069 1.00 95.25 87 THR A C 1
ATOM 690 O O . THR A 1 87 ? 6.514 -3.552 -18.264 1.00 95.25 87 THR A O 1
ATOM 693 N N . VAL A 1 88 ? 6.273 -2.966 -16.106 1.00 95.44 88 VAL A N 1
ATOM 694 C CA . VAL A 1 88 ? 5.556 -1.711 -16.345 1.00 95.44 88 VAL A CA 1
ATOM 695 C C . VAL A 1 88 ? 6.262 -0.604 -15.571 1.00 95.44 88 VAL A C 1
ATOM 697 O O . VAL A 1 88 ? 6.556 -0.774 -14.388 1.00 95.44 88 VAL A O 1
ATOM 700 N N . GLU A 1 89 ? 6.560 0.512 -16.235 1.00 96.25 89 GLU A N 1
ATOM 701 C CA . GLU A 1 89 ? 7.036 1.721 -15.559 1.00 96.25 89 GLU A CA 1
ATOM 702 C C . GLU A 1 89 ? 5.852 2.436 -14.909 1.00 96.25 89 GLU A C 1
ATOM 704 O O . GLU A 1 89 ? 4.864 2.743 -15.577 1.00 96.25 89 GLU A O 1
ATOM 709 N N . LEU A 1 90 ? 5.955 2.680 -13.606 1.00 95.56 90 LEU A N 1
ATOM 710 C CA . LEU A 1 90 ? 4.910 3.265 -12.779 1.00 95.56 90 LEU A CA 1
ATOM 711 C C . LEU A 1 90 ? 5.455 4.451 -11.982 1.00 95.56 90 LEU A C 1
ATOM 713 O O . LEU A 1 90 ? 6.598 4.436 -11.522 1.00 95.56 90 LEU A O 1
ATOM 717 N N . GLU A 1 91 ? 4.615 5.467 -11.796 1.00 94.94 91 GLU A N 1
ATOM 718 C CA . GLU A 1 91 ? 4.895 6.585 -10.894 1.00 94.94 91 GLU A CA 1
ATOM 719 C C . GLU A 1 91 ? 4.875 6.116 -9.437 1.00 94.94 91 GLU A C 1
ATOM 721 O O . GLU A 1 91 ? 4.067 5.262 -9.055 1.00 94.94 91 GLU A O 1
ATOM 726 N N . LYS A 1 92 ? 5.743 6.699 -8.607 1.00 92.81 92 LYS A N 1
ATOM 727 C CA . LYS A 1 92 ? 5.851 6.373 -7.181 1.00 92.81 92 LYS A CA 1
ATOM 728 C C . LYS A 1 92 ? 4.515 6.512 -6.454 1.00 92.81 92 LYS A C 1
ATOM 730 O O . LYS A 1 92 ? 4.210 5.708 -5.583 1.00 92.81 92 LYS A O 1
ATOM 735 N N . GLU A 1 93 ? 3.711 7.505 -6.810 1.00 92.44 93 GLU A N 1
ATOM 736 C CA . GLU A 1 93 ? 2.404 7.791 -6.216 1.00 92.44 93 GLU A CA 1
ATOM 737 C C . GLU A 1 93 ? 1.384 6.664 -6.455 1.00 92.44 93 GLU A C 1
ATOM 739 O O . GLU A 1 93 ? 0.406 6.537 -5.717 1.00 92.44 93 GLU A O 1
ATOM 744 N N . SER A 1 94 ? 1.619 5.824 -7.468 1.00 95.31 94 SER A N 1
ATOM 745 C CA . SER A 1 94 ? 0.793 4.652 -7.777 1.00 95.31 94 SER A CA 1
ATOM 746 C C . SER A 1 94 ? 1.272 3.371 -7.088 1.00 95.31 94 SER A C 1
ATOM 748 O O . SER A 1 94 ? 0.684 2.309 -7.306 1.00 95.31 94 SER A O 1
ATOM 750 N N . LEU A 1 95 ? 2.323 3.453 -6.267 1.00 96.25 95 LEU A N 1
ATOM 751 C CA . LEU A 1 95 ? 2.959 2.322 -5.605 1.00 96.25 95 LEU A CA 1
ATOM 752 C C . LEU A 1 95 ? 2.985 2.509 -4.088 1.00 96.25 95 LEU A C 1
ATOM 754 O O . LEU A 1 95 ? 3.213 3.601 -3.572 1.00 96.25 95 LEU A O 1
ATOM 758 N N . ALA A 1 96 ? 2.826 1.403 -3.371 1.00 96.94 96 ALA A N 1
ATOM 759 C CA . ALA A 1 96 ? 3.159 1.318 -1.959 1.00 96.94 96 ALA A CA 1
ATOM 760 C C . ALA A 1 96 ? 4.133 0.164 -1.733 1.00 96.94 96 ALA A C 1
ATOM 762 O O . ALA A 1 96 ? 3.956 -0.924 -2.281 1.00 96.94 96 ALA A O 1
ATOM 763 N N . ILE A 1 97 ? 5.171 0.406 -0.938 1.00 96.62 97 ILE A N 1
ATOM 764 C CA . ILE A 1 97 ? 6.183 -0.603 -0.619 1.00 96.62 97 ILE A CA 1
ATOM 765 C C . ILE A 1 97 ? 5.594 -1.573 0.401 1.00 96.62 97 ILE A C 1
ATOM 767 O O . ILE A 1 97 ? 5.082 -1.145 1.432 1.00 96.62 97 ILE A O 1
ATOM 771 N N . GLU A 1 98 ? 5.684 -2.873 0.130 1.00 95.75 98 GLU A N 1
ATOM 772 C CA . GLU A 1 98 ? 5.252 -3.905 1.070 1.00 95.75 98 GLU A CA 1
ATOM 773 C C . GLU A 1 98 ? 6.126 -3.862 2.329 1.00 95.75 98 GLU A C 1
ATOM 775 O O . GLU A 1 98 ? 7.349 -4.020 2.274 1.00 95.75 98 GLU A O 1
ATOM 780 N N . TYR A 1 99 ? 5.481 -3.654 3.473 1.00 93.25 99 TYR A N 1
ATOM 781 C CA . TYR A 1 99 ? 6.110 -3.760 4.773 1.00 93.25 99 TYR A CA 1
ATOM 782 C C . TYR A 1 99 ? 6.523 -5.209 5.032 1.00 93.25 99 TYR A C 1
ATOM 784 O O . TYR A 1 99 ? 5.725 -6.139 4.912 1.00 93.25 99 TYR A O 1
ATOM 792 N N . LYS A 1 100 ? 7.773 -5.398 5.456 1.00 88.25 100 LYS A N 1
ATOM 793 C CA . LYS A 1 100 ? 8.282 -6.692 5.905 1.00 88.25 100 LYS A CA 1
ATOM 794 C C . LYS A 1 100 ? 8.927 -6.534 7.261 1.00 88.25 100 LYS A C 1
ATOM 796 O O . LYS A 1 100 ? 9.811 -5.700 7.431 1.00 88.25 100 LYS A O 1
ATOM 801 N N . ASP A 1 101 ? 8.554 -7.404 8.193 1.00 83.00 101 ASP A N 1
ATOM 802 C CA . ASP A 1 101 ? 9.089 -7.352 9.554 1.00 83.00 101 ASP A CA 1
ATOM 803 C C . ASP A 1 101 ? 10.607 -7.562 9.605 1.00 83.00 101 ASP A C 1
ATOM 805 O O . ASP A 1 101 ? 11.318 -6.900 10.357 1.00 83.00 101 ASP A O 1
ATOM 809 N N . SER A 1 102 ? 11.141 -8.368 8.683 1.00 85.12 102 SER A N 1
ATOM 810 C CA . SER A 1 102 ? 12.586 -8.531 8.487 1.00 85.12 102 SER A CA 1
ATOM 811 C C . SER A 1 102 ? 13.318 -7.256 8.039 1.00 85.12 102 SER A C 1
ATOM 813 O O . SER A 1 102 ? 14.542 -7.236 8.038 1.00 85.12 102 SER A O 1
ATOM 815 N N . GLN A 1 103 ? 12.592 -6.223 7.606 1.00 84.56 103 GLN A N 1
ATOM 816 C CA . GLN A 1 103 ? 13.109 -4.934 7.133 1.00 84.56 103 GLN A CA 1
ATOM 817 C C . GLN A 1 103 ? 12.593 -3.771 7.988 1.00 84.56 103 GLN A C 1
ATOM 819 O O . GLN A 1 103 ? 12.634 -2.623 7.558 1.00 84.56 103 GLN A O 1
ATOM 824 N N . ARG A 1 104 ? 12.108 -4.051 9.204 1.00 83.31 104 ARG A N 1
ATOM 825 C CA . ARG A 1 104 ? 11.482 -3.073 10.103 1.00 83.31 104 ARG A CA 1
ATOM 826 C C . ARG A 1 104 ? 12.281 -1.775 10.266 1.00 83.31 104 ARG A C 1
ATOM 828 O O . ARG A 1 104 ? 11.692 -0.696 10.327 1.00 83.31 104 ARG A O 1
ATOM 835 N N . GLU A 1 105 ? 13.606 -1.881 10.306 1.00 85.44 105 GLU A N 1
ATOM 836 C CA . GLU A 1 105 ? 14.518 -0.745 10.458 1.00 85.44 105 GLU A CA 1
ATOM 837 C C . GLU A 1 105 ? 14.381 0.305 9.346 1.00 85.44 105 GLU A C 1
ATOM 839 O O . GLU A 1 105 ? 14.425 1.504 9.631 1.00 85.44 105 GLU A O 1
ATOM 844 N N . ASP A 1 106 ? 14.089 -0.121 8.114 1.00 85.94 106 ASP A N 1
ATOM 845 C CA . ASP A 1 106 ? 13.906 0.770 6.962 1.00 85.94 106 ASP A CA 1
ATOM 846 C C . ASP A 1 106 ? 12.673 1.680 7.103 1.00 85.94 106 ASP A C 1
ATOM 848 O O . ASP A 1 106 ? 12.542 2.681 6.392 1.00 85.94 106 ASP A O 1
ATOM 852 N N . PHE A 1 107 ? 11.753 1.336 8.011 1.00 87.56 107 PHE A N 1
ATOM 853 C CA . PHE A 1 107 ? 10.473 2.015 8.190 1.00 87.56 107 PHE A CA 1
ATOM 854 C C . PHE A 1 107 ? 10.426 2.909 9.442 1.00 87.56 107 PHE A C 1
ATOM 856 O O . PHE A 1 107 ? 9.479 3.679 9.599 1.00 87.56 107 PHE A O 1
ATOM 863 N N . TYR A 1 108 ? 11.438 2.885 10.326 1.00 82.25 108 TYR A N 1
ATOM 864 C CA . TYR A 1 108 ? 11.429 3.655 11.588 1.00 82.25 108 TYR A CA 1
ATOM 865 C C . TYR A 1 108 ? 11.344 5.168 11.422 1.00 82.25 108 TYR A C 1
ATOM 867 O O . TYR A 1 108 ? 10.849 5.856 12.309 1.00 82.25 108 TYR A O 1
ATO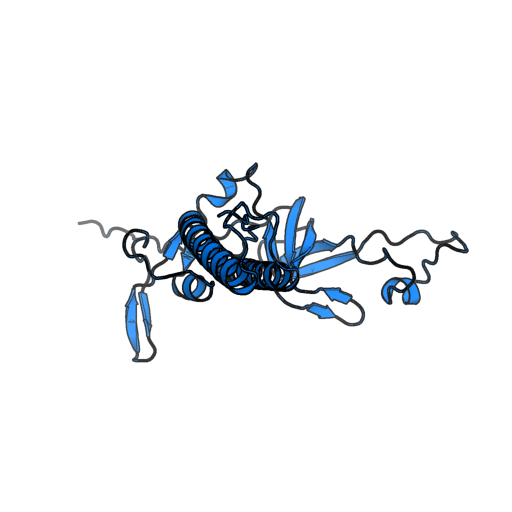M 875 N N . HIS A 1 109 ? 11.838 5.697 10.309 1.00 83.75 109 HIS A N 1
ATOM 876 C CA . HIS A 1 109 ? 11.892 7.139 10.087 1.00 83.75 109 HIS A CA 1
ATOM 877 C C . HIS A 1 109 ? 10.770 7.653 9.191 1.00 83.75 109 HIS A C 1
ATOM 879 O O . HIS A 1 109 ? 10.807 8.823 8.805 1.00 83.75 109 HIS A O 1
ATOM 885 N N . ILE A 1 110 ? 9.805 6.798 8.842 1.00 91.00 110 ILE A N 1
ATOM 886 C CA . ILE A 1 110 ? 8.692 7.186 7.985 1.00 91.00 110 ILE A CA 1
ATOM 887 C C . ILE A 1 110 ? 7.713 8.030 8.785 1.00 91.00 110 ILE A C 1
ATOM 889 O O . ILE A 1 110 ? 7.254 7.634 9.854 1.00 91.00 110 ILE A O 1
ATOM 893 N N . THR A 1 111 ? 7.387 9.191 8.227 1.00 91.88 111 THR A N 1
ATOM 894 C CA . THR A 1 111 ? 6.420 10.123 8.806 1.00 91.88 111 THR A CA 1
ATOM 895 C C . THR A 1 111 ? 5.361 10.471 7.781 1.00 91.88 111 THR A C 1
ATOM 897 O O . THR A 1 111 ? 5.679 10.750 6.624 1.00 91.88 111 THR A O 1
ATOM 900 N N . VAL A 1 112 ? 4.111 10.491 8.224 1.00 91.19 112 VAL A N 1
ATOM 901 C CA . VAL A 1 112 ? 2.938 10.748 7.389 1.00 91.19 112 VAL A CA 1
ATOM 902 C C . VAL A 1 112 ? 2.246 11.992 7.920 1.00 91.19 112 VAL A C 1
ATOM 904 O O . VAL A 1 112 ? 2.119 12.170 9.133 1.00 91.19 112 VAL A O 1
ATOM 907 N N . TRP A 1 113 ? 1.844 12.874 7.013 1.00 90.88 113 TRP A N 1
ATOM 908 C CA . TRP A 1 113 ? 1.090 14.067 7.377 1.00 90.88 113 TRP A CA 1
ATOM 909 C C . TRP A 1 113 ? -0.272 13.693 7.966 1.00 90.88 113 TRP A C 1
ATOM 911 O O . TRP A 1 113 ? -0.877 12.697 7.571 1.00 90.88 113 TRP A O 1
ATOM 921 N N . GLU A 1 114 ? -0.727 14.477 8.942 1.00 91.69 114 GLU A N 1
ATOM 922 C CA . GLU A 1 114 ? -1.985 14.224 9.646 1.00 91.69 114 GLU A CA 1
ATOM 923 C C . GLU A 1 114 ? -3.192 14.220 8.702 1.00 91.69 114 GLU A C 1
ATOM 925 O O . GLU A 1 114 ? -4.045 13.352 8.838 1.00 91.69 114 GLU A O 1
ATOM 930 N N . ASP A 1 115 ? -3.232 15.122 7.720 1.00 89.75 115 ASP A N 1
ATOM 931 C CA . ASP A 1 115 ? -4.291 15.185 6.705 1.00 89.75 115 ASP A CA 1
ATOM 932 C C . ASP A 1 115 ? -4.448 13.852 5.958 1.00 89.75 115 ASP A C 1
ATOM 934 O O . ASP A 1 115 ? -5.549 13.320 5.868 1.00 89.75 115 ASP A O 1
ATOM 938 N N . LYS A 1 116 ? -3.336 13.253 5.524 1.00 91.88 116 LYS A N 1
ATOM 939 C CA . LYS A 1 116 ? -3.324 11.936 4.880 1.00 91.88 116 LYS A CA 1
ATOM 940 C C . LYS A 1 116 ? -3.668 10.809 5.843 1.00 91.88 116 LYS A C 1
ATOM 942 O O . LYS A 1 116 ? -4.307 9.842 5.447 1.00 91.88 116 LYS A O 1
ATOM 947 N N . ALA A 1 117 ? -3.213 10.889 7.093 1.00 93.50 117 ALA A N 1
ATOM 948 C CA . ALA A 1 117 ? -3.508 9.863 8.088 1.00 93.50 117 ALA A CA 1
ATOM 949 C C . ALA A 1 117 ? -5.007 9.823 8.431 1.00 93.50 117 ALA A C 1
ATOM 951 O O . ALA A 1 117 ? -5.552 8.744 8.647 1.00 93.50 117 ALA A O 1
ATOM 952 N N . LEU A 1 118 ? -5.683 10.978 8.420 1.00 93.94 118 LEU A N 1
ATOM 953 C CA . LEU A 1 118 ? -7.127 11.096 8.640 1.00 93.94 118 LEU A CA 1
ATOM 954 C C . LEU A 1 118 ? -7.977 10.435 7.545 1.00 93.94 118 LEU A C 1
ATOM 956 O O . LEU A 1 118 ? -9.121 10.078 7.818 1.00 93.94 118 LEU A O 1
ATOM 960 N N . ASP A 1 119 ? -7.422 10.209 6.351 1.00 94.00 119 ASP A N 1
ATOM 961 C CA . ASP A 1 119 ? -8.090 9.450 5.286 1.00 94.00 119 ASP A CA 1
ATOM 962 C C . ASP A 1 119 ? -8.096 7.930 5.549 1.00 94.00 119 ASP A C 1
ATOM 964 O O . ASP A 1 119 ? -8.775 7.177 4.843 1.00 94.00 119 ASP A O 1
ATOM 968 N N . ILE A 1 120 ? -7.343 7.447 6.546 1.00 95.75 120 ILE A N 1
ATOM 969 C CA . ILE A 1 120 ? -7.255 6.021 6.864 1.00 95.75 120 ILE A CA 1
ATOM 970 C C . ILE A 1 120 ? -8.358 5.639 7.866 1.00 95.75 120 ILE A C 1
ATOM 972 O O . ILE A 1 120 ? -8.444 6.237 8.942 1.00 95.75 120 ILE A O 1
ATOM 976 N N . PRO A 1 121 ? -9.187 4.612 7.581 1.00 95.44 121 PRO A N 1
ATOM 977 C CA . PRO A 1 121 ? -10.196 4.153 8.528 1.00 95.44 121 PRO A CA 1
ATOM 978 C C . PRO A 1 121 ? -9.600 3.822 9.904 1.00 95.44 121 PRO A C 1
ATOM 980 O O . PRO A 1 121 ? -8.492 3.303 10.007 1.00 95.44 121 PRO A O 1
ATOM 983 N N . PHE A 1 122 ? -10.370 4.104 10.960 1.00 94.62 122 PHE A N 1
ATOM 984 C CA . PHE A 1 122 ? -9.997 3.964 12.379 1.00 94.62 122 PHE A CA 1
ATOM 985 C C . PHE A 1 122 ? -8.934 4.939 12.900 1.00 94.62 122 PHE A C 1
ATOM 987 O O . PHE A 1 122 ? -8.776 5.050 14.118 1.00 94.62 122 PHE A O 1
ATOM 994 N N . PHE A 1 123 ? -8.247 5.687 12.036 1.00 95.44 123 PHE A N 1
ATOM 995 C CA . PHE A 1 123 ? -7.327 6.710 12.502 1.00 95.44 123 PHE A CA 1
ATOM 996 C C . PHE A 1 123 ? -8.090 7.891 13.112 1.00 95.44 123 PHE A C 1
ATOM 998 O O . PHE A 1 123 ? -9.084 8.377 12.573 1.00 95.44 123 PHE A O 1
ATOM 1005 N N . GLN A 1 124 ? -7.616 8.363 14.262 1.00 91.31 124 GLN A N 1
ATOM 1006 C CA . GLN A 1 124 ? -8.134 9.549 14.933 1.00 91.31 124 GLN A CA 1
ATOM 1007 C C . GLN A 1 124 ? -6.972 10.373 15.467 1.00 91.31 124 GLN A C 1
ATOM 1009 O O . GLN A 1 124 ? -5.932 9.832 15.852 1.00 91.31 124 GLN A O 1
ATOM 1014 N N . VAL A 1 125 ? -7.176 11.690 15.536 1.00 90.94 125 VAL A N 1
ATOM 1015 C CA . VAL A 1 125 ? -6.187 12.609 16.098 1.00 90.94 125 VAL A CA 1
ATOM 1016 C C . VAL A 1 125 ? -5.809 12.168 17.508 1.00 90.94 125 VAL A C 1
ATOM 1018 O O . VAL A 1 125 ? -6.624 12.183 18.431 1.00 90.94 125 VAL A O 1
ATOM 1021 N N . ASN A 1 126 ? -4.531 11.849 17.687 1.00 88.19 126 ASN A N 1
ATOM 1022 C CA . ASN A 1 126 ? -3.960 11.555 18.990 1.00 88.19 126 ASN A CA 1
ATOM 1023 C C . ASN A 1 126 ? -2.856 12.559 19.336 1.00 88.19 126 ASN A C 1
ATOM 1025 O O . ASN A 1 126 ? -1.736 12.468 18.834 1.00 88.19 126 ASN A O 1
ATOM 1029 N N . ASN A 1 127 ? -3.165 13.505 20.227 1.00 87.12 127 ASN A N 1
ATOM 1030 C CA . ASN A 1 127 ? -2.237 14.566 20.634 1.00 87.12 127 ASN A CA 1
ATOM 1031 C C . ASN A 1 127 ? -0.945 14.044 21.280 1.00 87.12 127 ASN A C 1
ATOM 1033 O O . ASN A 1 127 ? 0.072 14.727 21.220 1.00 87.12 127 ASN A O 1
ATOM 1037 N N . LYS A 1 128 ? -0.961 12.846 21.881 1.00 87.88 128 LYS A N 1
ATOM 1038 C CA . LYS A 1 128 ? 0.226 12.237 22.503 1.00 87.88 128 LYS A CA 1
ATOM 1039 C C . LYS A 1 128 ? 1.278 11.838 21.466 1.00 87.88 128 LYS A C 1
ATOM 1041 O O . LYS A 1 128 ? 2.465 11.853 21.772 1.00 87.88 128 LYS A O 1
ATOM 1046 N N . TYR A 1 129 ? 0.830 11.454 20.273 1.00 85.88 129 TYR A N 1
ATOM 1047 C CA . TYR A 1 129 ? 1.677 10.915 19.209 1.00 85.88 129 TYR A CA 1
ATOM 1048 C C . TYR A 1 129 ? 1.995 11.938 18.115 1.00 85.88 129 TYR A C 1
ATOM 1050 O O . TYR A 1 129 ? 2.844 11.676 17.270 1.00 85.88 129 TYR A O 1
ATOM 1058 N N . ARG A 1 130 ? 1.366 13.122 18.148 1.00 86.69 130 ARG A N 1
ATOM 1059 C CA . ARG A 1 130 ? 1.702 14.216 17.232 1.00 86.69 130 ARG A CA 1
ATOM 1060 C C . ARG A 1 130 ? 3.177 14.573 17.366 1.00 86.69 130 ARG A C 1
ATOM 1062 O O . ARG A 1 130 ? 3.631 15.028 18.418 1.00 86.69 130 ARG A O 1
ATOM 1069 N N . VAL A 1 131 ? 3.913 14.437 16.272 1.00 82.62 131 VAL A N 1
ATOM 1070 C CA . VAL A 1 131 ? 5.240 15.033 16.164 1.00 82.62 131 VAL A CA 1
ATOM 1071 C C . VAL A 1 131 ? 5.057 16.542 16.022 1.00 82.62 131 VAL A C 1
ATOM 1073 O O . VAL A 1 131 ? 4.170 17.000 15.298 1.00 82.62 131 VAL A O 1
ATOM 1076 N N . GLN A 1 132 ? 5.890 17.316 16.722 1.00 78.38 132 GLN A N 1
ATOM 1077 C CA . GLN A 1 132 ? 5.822 18.778 16.695 1.00 78.38 132 GLN A CA 1
ATOM 1078 C C . GLN A 1 132 ? 5.851 19.304 15.248 1.00 78.38 132 GLN A C 1
ATOM 1080 O O . GLN A 1 132 ? 6.650 18.814 14.435 1.00 78.38 132 GLN A O 1
ATOM 1085 N N . PRO A 1 133 ? 4.990 20.283 14.924 1.00 78.25 133 PRO A N 1
ATOM 1086 C CA . PRO A 1 133 ? 4.856 20.792 13.575 1.00 78.25 133 PRO A CA 1
ATOM 1087 C C . PRO A 1 133 ? 6.156 21.493 13.186 1.00 78.25 133 PRO A C 1
ATOM 1089 O O . PRO A 1 133 ? 6.722 22.270 13.955 1.00 78.25 133 PRO A O 1
ATOM 1092 N N . SER A 1 134 ? 6.655 21.192 11.991 1.00 69.88 134 SER A N 1
ATOM 1093 C CA . SER A 1 134 ? 7.849 21.847 11.440 1.00 69.88 134 SER A CA 1
ATOM 1094 C C . SER A 1 134 ? 7.527 22.850 10.334 1.00 69.88 134 SER A C 1
ATOM 1096 O O . SER A 1 134 ? 8.447 23.481 9.821 1.00 69.88 134 SER A O 1
ATOM 1098 N N . ILE A 1 135 ? 6.256 22.944 9.930 1.00 78.31 135 ILE A N 1
ATOM 1099 C CA . ILE A 1 135 ? 5.742 23.852 8.899 1.00 78.31 135 ILE A CA 1
ATOM 1100 C C . ILE A 1 135 ? 4.311 24.286 9.252 1.00 78.31 135 ILE A C 1
ATOM 1102 O O . ILE A 1 135 ? 3.615 23.597 10.000 1.00 78.31 135 ILE A O 1
ATOM 1106 N N . GLU A 1 136 ? 3.882 25.401 8.671 1.00 84.31 136 GLU A N 1
ATOM 1107 C CA . GLU A 1 136 ? 2.510 25.908 8.733 1.00 84.31 136 GLU A CA 1
ATOM 1108 C C . GLU A 1 136 ? 1.927 25.982 7.315 1.00 84.31 136 GLU A C 1
ATOM 1110 O O . GLU A 1 136 ? 2.663 26.207 6.348 1.00 84.31 136 GLU A O 1
ATOM 1115 N N . GLN A 1 137 ? 0.611 25.817 7.187 1.00 81.94 137 GLN A N 1
ATOM 1116 C CA . GLN A 1 137 ? -0.127 25.991 5.932 1.00 81.94 137 GLN A CA 1
ATOM 1117 C C . GLN A 1 137 ? -1.285 26.967 6.111 1.00 81.94 137 GLN A C 1
ATOM 1119 O O . GLN A 1 137 ? -1.758 27.170 7.223 1.00 81.94 137 GLN A O 1
ATOM 1124 N N . LYS A 1 138 ? -1.759 27.572 5.018 1.00 82.25 138 LYS A N 1
ATOM 1125 C CA . LYS A 1 138 ? -2.994 28.358 5.062 1.00 82.25 138 LYS A CA 1
ATOM 1126 C C . LYS A 1 138 ? -4.207 27.441 4.978 1.00 82.25 138 LYS A C 1
ATOM 1128 O O . LYS A 1 138 ? -4.318 26.674 4.024 1.00 82.25 138 LYS A O 1
ATOM 1133 N N . ASN A 1 139 ? -5.130 27.585 5.920 1.00 82.50 139 ASN A N 1
ATOM 1134 C CA . ASN A 1 139 ? -6.435 26.942 5.863 1.00 82.50 139 ASN A CA 1
ATOM 1135 C C . ASN A 1 139 ? -7.358 27.624 4.827 1.00 82.50 139 ASN A C 1
ATOM 1137 O O . ASN A 1 139 ? -7.004 28.629 4.198 1.00 82.50 139 ASN A O 1
ATOM 1141 N N . ALA A 1 140 ? -8.572 27.092 4.655 1.00 81.06 140 ALA A N 1
ATOM 1142 C CA . ALA A 1 140 ? -9.570 27.627 3.721 1.00 81.06 140 ALA A CA 1
ATOM 1143 C C . ALA A 1 140 ? -9.977 29.087 4.020 1.00 81.06 140 ALA A C 1
ATOM 1145 O O . ALA A 1 140 ? -10.437 29.803 3.131 1.00 81.06 140 ALA A O 1
ATOM 1146 N N . GLN A 1 141 ? -9.777 29.545 5.257 1.00 87.69 141 GLN A N 1
ATOM 1147 C CA . GLN A 1 141 ? -10.028 30.906 5.728 1.00 87.69 141 GLN A CA 1
ATOM 1148 C C . GLN A 1 141 ? -8.791 31.817 5.601 1.00 87.69 141 GLN A C 1
ATOM 1150 O O . GLN A 1 141 ? -8.826 32.967 6.029 1.00 87.69 141 GLN A O 1
ATOM 1155 N N . SER A 1 142 ? -7.718 31.350 4.949 1.00 85.31 142 SER A N 1
ATOM 1156 C CA . SER A 1 142 ? -6.437 32.057 4.788 1.00 85.31 142 SER A CA 1
ATOM 1157 C C . SER A 1 142 ? -5.661 32.318 6.087 1.00 85.31 142 SER A C 1
ATOM 1159 O O . SER A 1 142 ? -4.737 33.138 6.085 1.00 85.31 142 SER A O 1
ATOM 1161 N N . GLU A 1 143 ? -5.986 31.608 7.164 1.00 86.62 143 GLU A N 1
ATOM 1162 C CA . GLU A 1 143 ? -5.258 31.636 8.433 1.00 86.62 143 GLU A CA 1
ATOM 1163 C C . GLU A 1 143 ? -4.159 30.570 8.433 1.00 86.62 143 GLU A C 1
ATOM 1165 O O . GLU A 1 143 ? -4.327 29.498 7.854 1.00 86.62 143 GLU A O 1
ATOM 1170 N N . TRP A 1 144 ? -3.020 30.868 9.059 1.00 83.50 144 TRP A N 1
ATOM 1171 C CA . TRP A 1 144 ? -1.916 29.915 9.174 1.00 83.50 144 TRP A CA 1
ATOM 1172 C C . TRP A 1 144 ? -2.192 28.911 10.294 1.00 83.50 144 TRP A C 1
ATOM 1174 O O . TRP A 1 144 ? -2.447 29.307 11.430 1.00 83.50 144 TRP A O 1
ATOM 1184 N N . GLU A 1 145 ? -2.111 27.623 9.977 1.00 85.75 145 GLU A N 1
ATOM 1185 C CA . GLU A 1 145 ? -2.258 26.522 10.923 1.00 85.75 145 GLU A CA 1
ATOM 1186 C C . GLU A 1 145 ? -1.019 25.611 10.915 1.00 85.75 145 GLU A C 1
ATOM 1188 O O . GLU A 1 145 ? -0.426 25.373 9.855 1.00 85.75 145 GLU A O 1
ATOM 1193 N N . PRO A 1 146 ? -0.606 25.085 12.081 1.00 86.00 146 PRO A N 1
ATOM 1194 C CA . PRO A 1 146 ? 0.493 24.134 12.162 1.00 86.00 146 PRO A CA 1
ATOM 1195 C C . PRO A 1 146 ? 0.134 22.811 11.483 1.00 86.00 146 PRO A C 1
ATOM 1197 O O . PRO A 1 146 ? -0.917 22.230 11.750 1.00 86.00 146 PRO A O 1
ATOM 1200 N N . MET A 1 147 ? 1.046 22.284 10.664 1.00 84.81 147 MET A N 1
ATOM 1201 C CA . MET A 1 147 ? 0.891 20.953 10.076 1.00 84.81 147 MET A CA 1
ATOM 1202 C C . MET A 1 147 ? 1.550 19.892 10.949 1.00 84.81 147 MET A C 1
ATOM 1204 O O . MET A 1 147 ? 2.773 19.885 11.139 1.00 84.81 147 MET A O 1
ATOM 1208 N N . TYR A 1 148 ? 0.740 18.959 11.437 1.00 90.25 148 TYR A N 1
ATOM 1209 C CA . TYR A 1 148 ? 1.199 17.834 12.241 1.00 90.25 148 TYR A CA 1
ATOM 1210 C C . TYR A 1 148 ? 1.492 16.604 11.387 1.00 90.25 148 TYR A C 1
ATOM 1212 O O . TYR A 1 148 ? 0.984 16.435 10.277 1.00 90.25 148 TYR A O 1
ATOM 1220 N N . LYS A 1 149 ? 2.327 15.725 11.934 1.00 91.06 149 LYS A N 1
ATOM 1221 C CA . LYS A 1 149 ? 2.661 14.432 11.343 1.00 91.06 149 LYS A CA 1
ATOM 1222 C C . LYS A 1 149 ? 2.733 13.361 12.421 1.00 91.06 149 LYS A C 1
ATOM 1224 O O . LYS A 1 149 ? 2.935 13.670 13.599 1.00 91.06 149 LYS A O 1
ATOM 1229 N N . TYR A 1 150 ? 2.626 12.120 11.982 1.00 92.19 150 TYR A N 1
ATOM 1230 C CA . TYR A 1 150 ? 2.714 10.928 12.813 1.00 92.19 150 TYR A CA 1
ATOM 1231 C C . TYR A 1 150 ? 3.794 10.001 12.274 1.00 92.19 150 TYR A C 1
ATOM 1233 O O . TYR A 1 150 ? 4.024 9.945 11.062 1.00 92.19 150 TYR A O 1
ATOM 1241 N N . ASP A 1 151 ? 4.453 9.270 13.169 1.00 92.25 151 ASP A N 1
ATOM 1242 C CA . ASP A 1 151 ? 5.324 8.174 12.757 1.00 92.25 151 ASP A CA 1
ATOM 1243 C C . ASP A 1 151 ? 4.461 7.016 12.242 1.00 92.25 151 ASP A C 1
ATOM 1245 O O . ASP A 1 151 ? 3.406 6.718 12.810 1.00 92.25 151 ASP A O 1
ATOM 1249 N N . LEU A 1 152 ? 4.922 6.328 11.192 1.00 92.56 152 LEU A N 1
ATOM 1250 C CA . LEU A 1 152 ? 4.181 5.219 10.575 1.00 92.56 152 LEU A CA 1
ATOM 1251 C C . LEU A 1 152 ? 3.718 4.175 11.604 1.00 92.56 152 LEU A C 1
ATOM 1253 O O . LEU A 1 152 ? 2.587 3.709 11.549 1.00 92.56 152 LEU A O 1
ATOM 1257 N N . TRP A 1 153 ? 4.574 3.845 12.569 1.00 90.44 153 TRP A N 1
ATOM 1258 C CA . TRP A 1 153 ? 4.278 2.859 13.610 1.00 90.44 153 TRP A CA 1
ATOM 1259 C C . TRP A 1 153 ? 3.084 3.220 14.473 1.00 90.44 153 TRP A C 1
ATOM 1261 O O . TRP A 1 153 ? 2.271 2.364 14.784 1.00 90.44 153 TRP A O 1
ATOM 1271 N N . GLN A 1 154 ? 2.952 4.496 14.823 1.00 92.38 154 GLN A N 1
ATOM 1272 C CA . GLN A 1 154 ? 1.838 4.961 15.640 1.00 92.38 154 GLN A CA 1
ATOM 1273 C C . GLN A 1 154 ? 0.531 4.890 14.853 1.00 92.38 154 GLN A C 1
ATOM 1275 O O . GLN A 1 154 ? -0.505 4.553 15.416 1.00 92.38 154 GLN A O 1
ATOM 1280 N N . ILE A 1 155 ? 0.586 5.184 13.550 1.00 93.94 155 ILE A N 1
ATOM 1281 C CA . ILE A 1 155 ? -0.557 5.038 12.645 1.00 93.94 155 ILE A CA 1
ATOM 1282 C C . ILE A 1 155 ? -0.980 3.569 12.579 1.00 93.94 155 ILE A C 1
ATOM 1284 O O . ILE A 1 155 ? -2.152 3.277 12.803 1.00 93.94 155 ILE A O 1
ATOM 1288 N N . ILE A 1 156 ? -0.031 2.655 12.343 1.00 93.25 156 ILE A N 1
ATOM 1289 C CA . ILE A 1 156 ? -0.286 1.207 12.310 1.00 93.25 156 ILE A CA 1
ATOM 1290 C C . ILE A 1 156 ? -0.894 0.737 13.636 1.00 93.25 156 ILE A C 1
ATOM 1292 O O . ILE A 1 156 ? -1.950 0.118 13.605 1.00 93.25 156 ILE A O 1
ATOM 1296 N N . ASP A 1 157 ? -0.305 1.089 14.783 1.00 91.81 157 ASP A N 1
ATOM 1297 C CA . ASP A 1 157 ? -0.789 0.667 16.105 1.00 91.81 157 ASP A CA 1
ATOM 1298 C C . ASP A 1 157 ? -2.231 1.139 16.378 1.00 91.81 157 ASP A C 1
ATOM 1300 O O . ASP A 1 157 ? -3.064 0.369 16.861 1.00 91.81 157 ASP A O 1
ATOM 1304 N N . ILE A 1 158 ? -2.544 2.403 16.062 1.00 93.62 158 ILE A N 1
ATOM 1305 C CA . ILE A 1 158 ? -3.890 2.976 16.240 1.00 93.62 158 ILE A CA 1
ATOM 1306 C C . ILE A 1 158 ? -4.902 2.241 15.361 1.00 93.62 158 ILE A C 1
ATOM 1308 O O . ILE A 1 158 ? -5.978 1.863 15.831 1.00 93.62 158 ILE A O 1
ATOM 1312 N N . ILE A 1 159 ? -4.553 2.036 14.092 1.00 94.88 159 ILE A N 1
ATOM 1313 C CA . ILE A 1 159 ? -5.410 1.357 13.127 1.00 94.88 159 ILE A CA 1
ATOM 1314 C C . ILE A 1 159 ? -5.631 -0.101 13.526 1.00 94.88 159 ILE A C 1
ATOM 1316 O O . ILE A 1 159 ? -6.767 -0.566 13.510 1.00 94.88 159 ILE A O 1
ATOM 1320 N N . GLU A 1 160 ? -4.570 -0.825 13.879 1.00 93.56 160 GLU A N 1
ATOM 1321 C CA . GLU A 1 160 ? -4.640 -2.244 14.225 1.00 93.56 160 GLU A CA 1
ATOM 1322 C C . GLU A 1 160 ? -5.505 -2.441 15.476 1.00 93.56 160 GLU A C 1
ATOM 1324 O O . GLU A 1 160 ? -6.3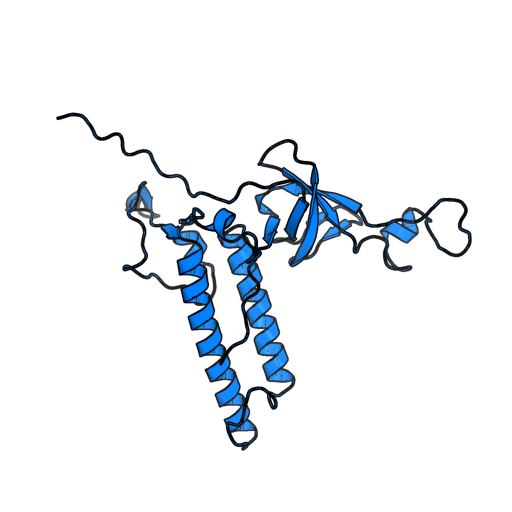49 -3.336 15.514 1.00 93.56 160 GLU A O 1
ATOM 1329 N N . TYR A 1 161 ? -5.381 -1.554 16.469 1.00 93.00 161 TYR A N 1
ATOM 1330 C CA . TYR A 1 161 ? -6.274 -1.540 17.624 1.00 93.00 161 TYR A CA 1
ATOM 1331 C C . TYR A 1 161 ? -7.737 -1.309 17.217 1.00 93.00 161 TYR A C 1
ATOM 1333 O O . TYR A 1 161 ? -8.602 -2.115 17.560 1.00 93.00 161 TYR A O 1
ATOM 1341 N N . GLY A 1 162 ? -8.017 -0.249 16.452 1.00 94.12 162 GLY A N 1
ATOM 1342 C CA . GLY A 1 162 ? -9.381 0.083 16.033 1.00 94.12 162 GLY A CA 1
ATOM 1343 C C . GLY A 1 162 ? -10.025 -0.996 15.159 1.00 94.12 162 GLY A C 1
ATOM 1344 O O . GLY A 1 162 ? -11.200 -1.315 15.336 1.00 94.12 162 GLY A O 1
ATOM 1345 N N . PHE A 1 163 ? -9.251 -1.612 14.265 1.00 95.06 163 PHE A N 1
ATOM 1346 C CA . PHE A 1 163 ? -9.715 -2.710 13.425 1.00 95.06 163 PHE A CA 1
ATOM 1347 C C . PHE A 1 163 ? -10.057 -3.953 14.254 1.00 95.06 163 PHE A C 1
ATOM 1349 O O . PHE A 1 163 ? -11.112 -4.548 14.046 1.00 95.06 163 PHE A O 1
ATOM 1356 N N . ASN A 1 164 ? -9.225 -4.314 15.233 1.00 92.94 164 ASN A N 1
ATOM 1357 C CA . ASN A 1 164 ? -9.482 -5.461 16.107 1.00 92.94 164 ASN A CA 1
ATOM 1358 C C . ASN A 1 164 ? -10.697 -5.240 17.026 1.00 92.94 164 ASN A C 1
ATOM 1360 O O . ASN A 1 164 ? -11.492 -6.161 17.215 1.00 92.94 164 ASN A O 1
ATOM 1364 N N . GLU A 1 165 ? -10.894 -4.029 17.559 1.00 93.00 165 GLU A N 1
ATOM 1365 C CA . GLU A 1 165 ? -12.112 -3.693 18.313 1.00 93.00 165 GLU A CA 1
ATOM 1366 C C . GLU A 1 165 ? -13.361 -3.782 17.427 1.00 93.00 165 GLU A C 1
ATOM 1368 O O . GLU A 1 165 ? -14.355 -4.392 17.818 1.00 93.00 165 GLU A O 1
ATOM 1373 N N . TRP A 1 166 ? -13.289 -3.283 16.191 1.00 94.25 166 TRP A N 1
ATOM 1374 C CA . TRP A 1 166 ? -14.385 -3.424 15.236 1.00 94.25 166 TRP A CA 1
ATOM 1375 C C . TRP A 1 166 ? -14.681 -4.894 14.899 1.00 94.25 166 TRP A C 1
ATOM 1377 O O . TRP A 1 166 ? -15.845 -5.291 14.874 1.00 94.25 166 TRP A O 1
ATOM 1387 N N . ILE A 1 167 ? -13.660 -5.743 14.713 1.00 90.56 167 ILE A N 1
ATOM 1388 C CA . ILE A 1 167 ? -13.870 -7.183 14.492 1.00 90.56 167 ILE A CA 1
ATOM 1389 C C . ILE A 1 167 ? -14.604 -7.819 15.681 1.00 90.56 167 ILE A C 1
ATOM 1391 O O . ILE A 1 167 ? -15.521 -8.613 15.465 1.00 90.56 167 ILE A O 1
ATOM 1395 N N . LYS A 1 168 ? -14.260 -7.464 16.927 1.00 89.12 168 LYS A N 1
ATOM 1396 C CA . LYS A 1 168 ? -14.978 -7.958 18.117 1.00 89.12 168 LYS A CA 1
ATOM 1397 C C . LYS A 1 168 ? -16.461 -7.605 18.066 1.00 89.12 168 LYS A C 1
ATOM 1399 O O . LYS A 1 168 ? -17.292 -8.452 18.389 1.00 89.12 168 LYS A O 1
ATOM 1404 N N . GLU A 1 169 ? -16.812 -6.403 17.615 1.00 88.94 169 GLU A N 1
ATOM 1405 C CA . GLU A 1 169 ? -18.211 -6.014 17.415 1.00 88.94 169 GLU A CA 1
ATOM 1406 C C . GLU A 1 169 ? -18.894 -6.855 16.328 1.00 88.94 169 GLU A C 1
ATOM 1408 O O . GLU A 1 169 ? -20.034 -7.286 16.515 1.00 88.94 169 GLU A O 1
ATOM 1413 N N . VAL A 1 170 ? -18.216 -7.139 15.208 1.00 86.88 170 VAL A N 1
ATOM 1414 C CA . VAL A 1 170 ? -18.748 -8.036 14.166 1.00 86.88 170 VAL A CA 1
ATOM 1415 C C . VAL A 1 170 ? -19.023 -9.426 14.739 1.00 86.88 170 VAL A C 1
ATOM 1417 O O . VAL A 1 170 ? -20.135 -9.928 14.583 1.00 86.88 170 VAL A O 1
ATOM 1420 N N . VAL A 1 171 ? -18.058 -10.003 15.461 1.00 84.88 171 VAL A N 1
ATOM 1421 C CA . VAL A 1 171 ? -18.185 -11.316 16.112 1.00 84.88 171 VAL A CA 1
ATOM 1422 C C . VAL A 1 171 ? -19.357 -11.324 17.095 1.00 84.88 171 VAL A C 1
ATOM 1424 O O . VAL A 1 171 ? -20.186 -12.228 17.051 1.00 84.88 171 VAL A O 1
ATOM 1427 N N . LEU A 1 172 ? -19.482 -10.306 17.952 1.00 83.44 172 LEU A N 1
ATOM 1428 C CA . LEU A 1 172 ? -20.590 -10.202 18.908 1.00 83.44 172 LEU A CA 1
ATOM 1429 C C . LEU A 1 172 ? -21.953 -10.141 18.205 1.00 83.44 172 LEU A C 1
ATOM 1431 O O . LEU A 1 172 ? -22.893 -10.810 18.634 1.00 83.44 172 LEU A O 1
ATOM 1435 N N . ARG A 1 173 ? -22.071 -9.368 17.116 1.00 84.44 173 ARG A N 1
ATOM 1436 C CA . ARG A 1 173 ? -23.311 -9.282 16.325 1.00 84.44 173 ARG A CA 1
ATOM 1437 C C . ARG A 1 173 ? -23.682 -10.625 15.698 1.00 84.44 173 ARG A C 1
ATOM 1439 O O . ARG A 1 173 ? -24.865 -10.954 15.662 1.00 84.44 173 ARG A O 1
ATOM 1446 N N . ASP A 1 174 ? -22.701 -11.367 15.199 1.00 81.19 174 ASP A N 1
ATOM 1447 C CA . ASP A 1 174 ? -22.906 -12.671 14.566 1.00 81.19 174 ASP A CA 1
ATOM 1448 C C . ASP A 1 174 ? -23.351 -13.719 15.598 1.00 81.19 174 ASP A C 1
ATOM 1450 O O . ASP A 1 174 ? -24.395 -14.353 15.447 1.00 81.19 174 ASP A O 1
ATOM 1454 N N . VAL A 1 175 ? -22.658 -13.782 16.740 1.00 75.69 175 VAL A N 1
ATOM 1455 C CA . VAL A 1 175 ? -22.999 -14.679 17.853 1.00 75.69 175 VAL A CA 1
ATOM 1456 C C . VAL A 1 175 ? -24.415 -14.421 18.383 1.00 75.69 175 VAL A C 1
ATOM 1458 O O . VAL A 1 175 ? -25.180 -15.367 18.586 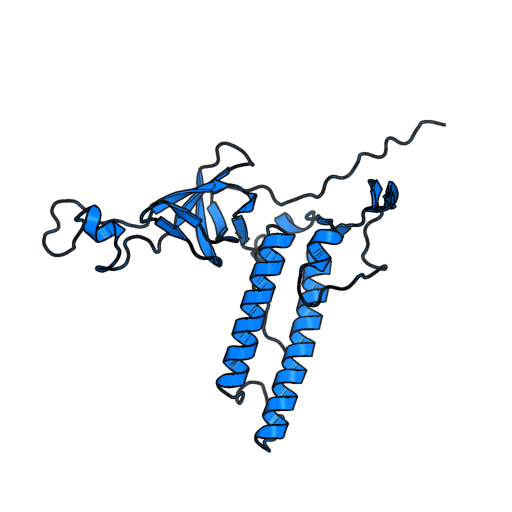1.00 75.69 175 VAL A O 1
ATOM 1461 N N . LEU A 1 176 ? -24.798 -13.150 18.566 1.00 74.75 176 LEU A N 1
ATOM 1462 C CA . LEU A 1 176 ? -26.148 -12.776 19.009 1.00 74.75 176 LEU A CA 1
ATOM 1463 C C . LEU A 1 176 ? -27.237 -13.175 18.004 1.00 74.75 176 LEU A C 1
ATOM 1465 O O . LEU A 1 176 ? -28.348 -13.502 18.418 1.00 74.75 176 LEU A O 1
ATOM 1469 N N . LYS A 1 177 ? -26.944 -13.147 16.698 1.00 74.19 177 LYS A N 1
ATOM 1470 C CA . LYS A 1 177 ? -27.885 -13.572 15.651 1.00 74.19 177 LYS A CA 1
ATOM 1471 C C . LYS A 1 177 ? -28.035 -15.088 15.591 1.00 74.19 177 LYS A C 1
ATOM 1473 O O . LYS A 1 177 ? -29.144 -15.572 15.385 1.00 74.19 177 LYS A O 1
ATOM 1478 N N . GLU A 1 178 ? -26.941 -15.823 15.764 1.00 68.31 178 GLU A N 1
ATOM 1479 C CA . GLU A 1 178 ? -26.935 -17.282 15.643 1.00 68.31 178 GLU A CA 1
ATOM 1480 C C . GLU A 1 178 ? -27.272 -18.017 16.952 1.00 68.31 178 GLU A C 1
ATOM 1482 O O . GLU A 1 178 ? -27.451 -19.234 16.940 1.00 68.31 178 GLU A O 1
ATOM 1487 N N . GLY A 1 179 ? -27.377 -17.306 18.082 1.00 61.31 179 GLY A N 1
ATOM 1488 C CA . GLY A 1 179 ? -27.690 -17.898 19.388 1.00 61.31 179 GLY A CA 1
ATOM 1489 C C . GLY A 1 179 ? -26.607 -18.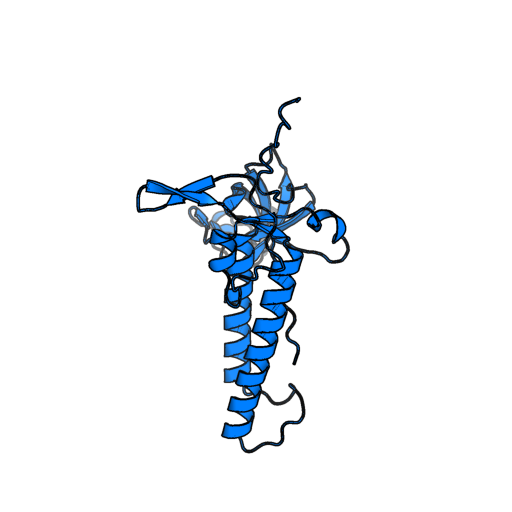854 19.904 1.00 61.31 179 GLY A C 1
ATOM 1490 O O . GLY A 1 179 ? -26.906 -19.754 20.689 1.00 61.31 179 GLY A O 1
ATOM 1491 N N . LYS A 1 180 ? -25.364 -18.695 19.434 1.00 61.34 180 LYS A N 1
ATOM 1492 C CA . LYS A 1 180 ? -24.212 -19.531 19.803 1.00 61.34 180 LYS A CA 1
ATOM 1493 C C . LYS A 1 180 ? -23.495 -18.967 21.038 1.00 61.34 180 LYS A C 1
ATOM 1495 O O . LYS A 1 180 ? -23.675 -17.809 21.401 1.00 61.34 180 LYS A O 1
ATOM 1500 N N . GLU A 1 181 ? -22.676 -19.780 21.703 1.00 55.72 181 GLU A N 1
ATOM 1501 C CA . GLU A 1 181 ? -21.746 -19.275 22.723 1.00 55.72 181 GLU A CA 1
ATOM 1502 C C . GLU A 1 181 ? -20.551 -18.573 22.059 1.00 55.72 181 GLU A C 1
ATOM 1504 O O . GLU A 1 181 ? -20.120 -18.955 20.969 1.00 55.72 181 GLU A O 1
ATOM 1509 N N . VAL A 1 182 ? -19.996 -17.555 22.729 1.00 54.62 182 VAL A N 1
ATOM 1510 C CA . VAL A 1 182 ? -18.792 -16.812 22.308 1.00 54.62 182 VAL A CA 1
ATOM 1511 C C . VAL A 1 182 ? -17.558 -17.710 22.483 1.00 54.62 182 VAL A C 1
ATOM 1513 O O . VAL A 1 182 ? -16.714 -17.478 23.344 1.00 54.62 182 VAL A O 1
ATOM 1516 N N . SER A 1 183 ? -17.452 -18.792 21.715 1.00 48.06 183 SER A N 1
ATOM 1517 C CA . SER A 1 183 ? -16.267 -19.648 21.708 1.00 48.06 183 SER A CA 1
ATOM 1518 C C . SER A 1 183 ? -15.555 -19.511 20.366 1.00 48.06 183 SER A C 1
ATOM 1520 O O . SER A 1 183 ? -15.924 -20.175 19.402 1.00 48.06 183 SER A O 1
ATOM 1522 N N . THR A 1 184 ? -14.549 -18.628 20.364 1.00 51.22 184 THR A N 1
ATOM 1523 C CA . THR A 1 184 ? -13.482 -18.446 19.360 1.00 51.22 184 THR A CA 1
ATOM 1524 C C . THR A 1 184 ? -13.909 -18.171 17.904 1.00 51.22 184 THR A C 1
ATOM 1526 O O . THR A 1 184 ? -14.918 -18.643 17.403 1.00 51.22 184 THR A O 1
ATOM 1529 N N . TYR A 1 185 ? -13.085 -17.400 17.182 1.00 50.25 185 TYR A N 1
ATOM 1530 C CA . TYR A 1 185 ? -13.220 -17.012 15.760 1.00 50.25 185 TYR A CA 1
ATOM 1531 C C . TYR A 1 185 ? -13.629 -18.089 14.749 1.00 50.25 185 TYR A C 1
ATOM 1533 O O . TYR A 1 185 ? -13.925 -17.774 13.599 1.00 50.25 185 TYR A O 1
ATOM 1541 N N . LEU A 1 186 ? -13.582 -19.357 15.140 1.00 55.03 186 LEU A N 1
ATOM 1542 C CA . LEU A 1 186 ? -13.736 -20.505 14.261 1.00 55.03 186 LEU A CA 1
ATOM 1543 C C . LEU A 1 186 ? -15.170 -20.700 13.748 1.00 55.03 186 LEU A C 1
ATOM 1545 O O . LEU A 1 186 ? -15.363 -21.535 12.873 1.00 55.03 186 LEU A O 1
ATOM 1549 N N . ASN A 1 187 ? -16.147 -19.931 14.244 1.00 65.38 187 ASN A N 1
ATOM 1550 C CA . ASN A 1 187 ? -17.564 -20.089 13.902 1.00 65.38 187 ASN A CA 1
ATOM 1551 C C . ASN A 1 187 ? -18.230 -18.809 13.365 1.00 65.38 187 ASN A C 1
ATOM 1553 O O . ASN A 1 187 ? -19.429 -18.643 13.565 1.00 65.38 187 ASN A O 1
ATOM 1557 N N . LEU A 1 188 ? -17.480 -17.905 12.727 1.00 73.62 188 LEU A N 1
ATOM 1558 C CA . LEU A 1 188 ? -18.089 -16.772 12.022 1.00 73.62 188 LEU A CA 1
ATOM 1559 C C . LEU A 1 188 ? -18.877 -17.250 10.797 1.00 73.62 188 LEU A C 1
ATOM 1561 O O . LEU A 1 188 ? -18.424 -18.143 10.078 1.00 73.62 188 LEU A O 1
ATOM 1565 N N . SER A 1 189 ? -20.011 -16.607 10.529 1.00 81.00 189 SER A N 1
ATOM 1566 C CA . SER A 1 189 ? -20.749 -16.782 9.280 1.00 81.00 189 SER A CA 1
ATOM 1567 C C . SER A 1 189 ? -19.898 -16.397 8.060 1.00 81.00 189 SER A C 1
ATOM 1569 O O . SER A 1 189 ? -18.981 -15.565 8.133 1.00 81.00 189 SER A O 1
ATOM 1571 N N . ASP A 1 190 ? -20.218 -16.985 6.903 1.00 85.69 190 ASP A N 1
ATOM 1572 C CA . ASP A 1 190 ? -19.578 -16.639 5.627 1.00 85.69 190 ASP A CA 1
ATOM 1573 C C . ASP A 1 190 ? -19.764 -15.147 5.303 1.00 85.69 190 ASP A C 1
ATOM 1575 O O . ASP A 1 190 ? -18.874 -14.509 4.731 1.00 85.69 190 ASP A O 1
ATOM 1579 N N . GLU A 1 191 ? -20.912 -14.570 5.673 1.00 87.56 191 GLU A N 1
ATOM 1580 C CA . GLU A 1 191 ? -21.201 -13.145 5.543 1.00 87.56 191 GLU A CA 1
ATOM 1581 C C . GLU A 1 191 ? -20.262 -12.287 6.397 1.00 87.56 191 GLU A C 1
ATOM 1583 O O . GLU A 1 191 ? -19.664 -11.346 5.870 1.00 87.56 191 GLU A O 1
ATOM 1588 N N . SER A 1 192 ? -20.080 -12.614 7.680 1.00 88.12 192 SER A N 1
ATOM 1589 C CA . SER A 1 192 ? -19.164 -11.875 8.555 1.00 88.12 192 SER A CA 1
ATOM 1590 C C . SER A 1 192 ? -17.708 -12.011 8.117 1.00 88.12 192 SER A C 1
ATOM 1592 O O . SER A 1 192 ? -16.967 -11.027 8.142 1.00 88.12 192 SER A O 1
ATOM 1594 N N . CYS A 1 193 ? -17.295 -13.187 7.635 1.00 87.94 193 CYS A N 1
ATOM 1595 C CA . CYS A 1 193 ? -15.961 -13.368 7.062 1.00 87.94 193 CYS A CA 1
ATOM 1596 C C . CYS A 1 193 ? -15.734 -12.446 5.853 1.00 87.94 193 CYS A C 1
ATOM 1598 O O . CYS A 1 193 ? -14.714 -11.755 5.792 1.00 87.94 193 CYS A O 1
ATOM 1600 N N . LYS A 1 194 ? -16.708 -12.370 4.934 1.00 91.38 194 LYS A N 1
ATOM 1601 C CA . LYS A 1 194 ? -16.665 -11.468 3.770 1.00 91.38 194 LYS A CA 1
ATOM 1602 C C . LYS A 1 194 ? -16.659 -9.991 4.171 1.00 91.38 194 LYS A C 1
ATOM 1604 O O . LYS A 1 194 ? -15.931 -9.217 3.553 1.00 91.38 194 LYS A O 1
ATOM 1609 N N . GLU A 1 195 ? -17.436 -9.599 5.183 1.00 93.06 195 GLU A N 1
ATOM 1610 C CA . GLU A 1 195 ? -17.461 -8.224 5.712 1.00 93.06 195 GLU A CA 1
ATOM 1611 C C . GLU A 1 195 ? -16.080 -7.825 6.252 1.00 93.06 195 GLU A C 1
ATOM 1613 O O . GLU A 1 195 ? -15.547 -6.776 5.884 1.00 93.06 195 GLU A O 1
ATOM 1618 N N . ILE A 1 196 ? -15.459 -8.695 7.056 1.00 92.62 196 ILE A N 1
ATOM 1619 C CA . ILE A 1 196 ? -14.125 -8.462 7.623 1.00 92.62 196 ILE A CA 1
ATOM 1620 C C . ILE A 1 196 ? -13.064 -8.395 6.519 1.00 92.62 196 ILE A C 1
ATOM 1622 O O . ILE A 1 196 ? -12.216 -7.506 6.546 1.00 92.62 196 ILE A O 1
ATOM 1626 N N . ASP A 1 197 ? -13.108 -9.295 5.533 1.00 92.69 197 ASP A N 1
ATOM 1627 C CA . ASP A 1 197 ? -12.172 -9.282 4.401 1.00 92.69 197 ASP A CA 1
ATOM 1628 C C . ASP A 1 197 ? -12.304 -8.027 3.538 1.00 92.69 197 ASP A C 1
ATOM 1630 O O . ASP A 1 197 ? -11.297 -7.459 3.110 1.00 92.69 197 ASP A O 1
ATOM 1634 N N . ALA A 1 198 ? -13.532 -7.574 3.284 1.00 94.50 198 ALA A N 1
ATOM 1635 C CA . ALA A 1 198 ? -13.775 -6.345 2.542 1.00 94.50 198 ALA A CA 1
ATOM 1636 C C . ALA A 1 198 ? -13.239 -5.126 3.303 1.00 94.50 198 ALA A C 1
ATOM 1638 O O . ALA A 1 198 ? -12.529 -4.308 2.716 1.00 94.50 198 ALA A O 1
ATOM 1639 N N . LYS A 1 199 ? -13.508 -5.040 4.614 1.00 95.69 199 LYS A N 1
ATOM 1640 C CA . LYS A 1 199 ? -13.031 -3.929 5.444 1.00 95.69 199 LYS A CA 1
ATOM 1641 C C . LYS A 1 199 ? -11.513 -3.923 5.586 1.00 95.69 199 LYS A C 1
ATOM 1643 O O . LYS A 1 199 ? -10.906 -2.858 5.525 1.00 95.69 199 LYS A O 1
ATOM 1648 N N . LYS A 1 200 ? -10.897 -5.102 5.709 1.00 95.44 200 LYS A N 1
ATOM 1649 C CA . LYS A 1 200 ? -9.439 -5.259 5.710 1.00 95.44 200 LYS A CA 1
ATOM 1650 C C . LYS A 1 200 ? -8.825 -4.703 4.425 1.00 95.44 200 LYS A C 1
ATOM 1652 O O . LYS A 1 200 ? -7.949 -3.854 4.500 1.00 95.44 200 LYS A O 1
ATOM 1657 N N . LYS A 1 201 ? -9.334 -5.105 3.255 1.00 95.19 201 LYS A N 1
ATOM 1658 C CA . LYS A 1 201 ? -8.834 -4.612 1.958 1.00 95.19 201 LYS A CA 1
ATOM 1659 C C . LYS A 1 201 ? -9.009 -3.104 1.789 1.00 95.19 201 LYS A C 1
ATOM 1661 O O . LYS A 1 201 ? -8.125 -2.442 1.255 1.00 95.19 201 LYS A O 1
ATOM 1666 N N . GLU A 1 202 ? -10.146 -2.561 2.225 1.00 95.88 202 GLU A N 1
ATOM 1667 C CA . GLU A 1 202 ? -10.394 -1.114 2.239 1.00 95.88 202 GLU A CA 1
ATOM 1668 C C . GLU A 1 202 ? -9.342 -0.388 3.088 1.00 95.88 202 GLU A C 1
ATOM 1670 O O . GLU A 1 202 ? -8.732 0.580 2.633 1.00 95.88 202 GLU A O 1
ATOM 1675 N N . LEU A 1 203 ? -9.102 -0.893 4.299 1.00 96.44 203 LEU A N 1
ATOM 1676 C CA . LEU A 1 203 ? -8.159 -0.328 5.252 1.00 96.44 203 LEU A CA 1
ATOM 1677 C C . LEU A 1 203 ? -6.715 -0.375 4.744 1.00 96.44 203 LEU A C 1
ATOM 1679 O O . LEU A 1 203 ? -6.008 0.630 4.782 1.00 96.44 203 LEU A O 1
ATOM 1683 N N . GLU A 1 204 ? -6.289 -1.531 4.245 1.00 97.06 204 GLU A N 1
ATOM 1684 C CA . GLU A 1 204 ? -4.964 -1.745 3.670 1.00 97.06 204 GLU A CA 1
ATOM 1685 C C . GLU A 1 204 ? -4.697 -0.807 2.496 1.00 97.06 204 GLU A C 1
ATOM 1687 O O . GLU A 1 204 ? -3.632 -0.196 2.417 1.00 97.06 204 GLU A O 1
ATOM 1692 N N . LEU A 1 205 ? -5.679 -0.650 1.605 1.00 97.00 205 LEU A N 1
ATOM 1693 C CA . LEU A 1 205 ? -5.563 0.234 0.455 1.00 97.00 205 LEU A CA 1
ATOM 1694 C C . LEU A 1 205 ? -5.501 1.709 0.871 1.00 97.00 205 LEU A C 1
ATOM 1696 O O . LEU A 1 205 ? -4.710 2.470 0.310 1.00 97.00 205 LEU A O 1
ATOM 1700 N N . ALA A 1 206 ? -6.314 2.122 1.846 1.00 96.50 206 ALA A N 1
ATOM 1701 C CA . ALA A 1 206 ? -6.280 3.480 2.383 1.00 96.50 206 ALA A CA 1
ATOM 1702 C C . ALA A 1 206 ? -4.930 3.780 3.054 1.00 96.50 206 ALA A C 1
ATOM 1704 O O . ALA A 1 206 ? -4.303 4.797 2.754 1.00 96.50 206 ALA A O 1
ATOM 1705 N N . CYS A 1 207 ? -4.429 2.852 3.875 1.00 95.81 207 CYS A N 1
ATOM 1706 C CA . CYS A 1 207 ? -3.110 2.947 4.496 1.00 95.81 207 CYS A CA 1
ATOM 1707 C C . CYS A 1 207 ? -1.996 3.028 3.438 1.00 95.81 207 CYS A C 1
ATOM 1709 O O . CYS A 1 207 ? -1.149 3.921 3.496 1.00 95.81 207 CYS A O 1
ATOM 1711 N N . ALA A 1 208 ? -2.040 2.174 2.413 1.00 96.25 208 ALA A N 1
ATOM 1712 C CA . ALA A 1 208 ? -1.082 2.179 1.311 1.00 96.25 208 ALA A CA 1
ATOM 1713 C C . ALA A 1 208 ? -1.049 3.523 0.567 1.00 96.25 208 ALA A C 1
ATOM 1715 O O . ALA A 1 208 ? 0.029 4.053 0.300 1.00 96.25 208 ALA A O 1
ATOM 1716 N N . LYS A 1 209 ? -2.215 4.116 0.285 1.00 95.38 209 LYS A N 1
ATOM 1717 C CA . LYS A 1 209 ? -2.325 5.430 -0.372 1.00 95.38 209 LYS A CA 1
ATOM 1718 C C . LYS A 1 209 ? -1.805 6.574 0.493 1.00 95.38 209 LYS A C 1
ATOM 1720 O O . LYS A 1 209 ? -1.091 7.443 -0.005 1.00 95.38 209 LYS A O 1
ATOM 1725 N N . ALA A 1 210 ? -2.163 6.582 1.772 1.00 94.19 210 ALA A N 1
ATOM 1726 C CA . ALA A 1 210 ? -1.792 7.652 2.689 1.00 94.19 210 ALA A CA 1
ATOM 1727 C C . ALA A 1 210 ? -0.291 7.639 3.012 1.00 94.19 210 ALA A C 1
ATOM 1729 O O . ALA A 1 210 ? 0.354 8.690 3.049 1.00 94.19 210 ALA A O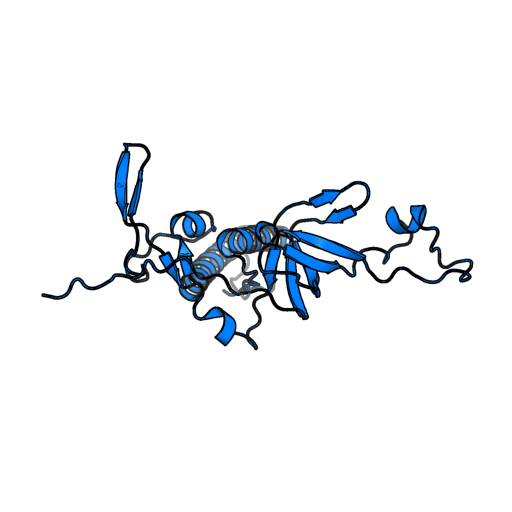 1
ATOM 1730 N N . THR A 1 211 ? 0.265 6.446 3.232 1.00 93.50 211 THR A N 1
ATOM 1731 C CA . THR A 1 211 ? 1.613 6.270 3.788 1.00 93.50 211 THR A CA 1
ATOM 1732 C C . THR A 1 211 ? 2.675 5.911 2.744 1.00 93.50 211 THR A C 1
ATOM 1734 O O . THR A 1 211 ? 3.867 6.083 2.999 1.00 93.50 211 THR A O 1
ATOM 1737 N N . GLY A 1 212 ? 2.272 5.408 1.571 1.00 94.25 212 GLY A N 1
ATOM 1738 C CA . GLY A 1 212 ? 3.185 4.796 0.601 1.00 94.25 212 GLY A CA 1
ATOM 1739 C C . GLY A 1 212 ? 3.748 3.445 1.061 1.00 94.25 212 GLY A C 1
ATOM 1740 O O . GLY A 1 212 ? 4.706 2.945 0.468 1.00 94.25 212 GLY A O 1
ATOM 1741 N N . VAL A 1 213 ? 3.180 2.856 2.118 1.00 95.25 213 VAL A N 1
ATOM 1742 C CA . VAL A 1 213 ? 3.563 1.559 2.678 1.00 95.25 213 VAL A CA 1
ATOM 1743 C C . VAL A 1 213 ? 2.333 0.668 2.760 1.00 95.25 213 VAL A C 1
ATOM 1745 O O . VAL A 1 213 ? 1.316 1.032 3.343 1.00 95.25 213 VAL A O 1
ATOM 1748 N N . PHE A 1 214 ? 2.430 -0.518 2.178 1.00 96.19 214 PHE A N 1
ATOM 1749 C CA . PHE A 1 214 ? 1.409 -1.543 2.300 1.00 96.19 214 PHE A CA 1
ATOM 1750 C C . PHE A 1 214 ? 1.702 -2.411 3.522 1.00 96.19 214 PHE A C 1
ATOM 1752 O O . PHE A 1 214 ? 2.772 -3.009 3.613 1.00 96.19 214 PHE A O 1
ATOM 1759 N N . TYR A 1 215 ? 0.756 -2.470 4.454 1.00 94.81 215 TYR A N 1
ATOM 1760 C CA . TYR A 1 215 ? 0.850 -3.260 5.678 1.00 94.81 215 TYR A CA 1
ATOM 1761 C C . TYR A 1 215 ? -0.317 -4.246 5.739 1.00 94.81 215 TYR A C 1
ATOM 1763 O O . TYR A 1 215 ? -1.468 -3.828 5.647 1.00 94.81 215 TYR A O 1
ATOM 1771 N N . ASP A 1 216 ? -0.014 -5.534 5.900 1.00 92.88 216 ASP A N 1
ATOM 1772 C CA . ASP A 1 216 ? -1.008 -6.601 6.054 1.00 92.88 216 ASP A CA 1
ATOM 1773 C C . ASP A 1 216 ? -1.537 -6.616 7.497 1.00 92.88 216 ASP A C 1
ATOM 1775 O O . ASP A 1 216 ? -0.878 -7.111 8.417 1.00 92.88 216 ASP A O 1
ATOM 1779 N N . PHE A 1 217 ? -2.726 -6.049 7.711 1.00 91.06 217 PHE A N 1
ATOM 1780 C CA . PHE A 1 217 ? -3.308 -5.957 9.049 1.00 91.06 217 PHE A CA 1
ATOM 1781 C C . PHE A 1 217 ? -3.774 -7.333 9.543 1.00 91.06 217 PHE A C 1
ATOM 1783 O O . PHE A 1 217 ? -4.605 -8.016 8.928 1.00 91.06 217 PHE A O 1
ATOM 1790 N N . ALA A 1 218 ? -3.251 -7.749 10.697 1.00 81.50 218 ALA A N 1
ATOM 1791 C CA . ALA A 1 218 ? -3.617 -9.017 11.308 1.00 81.50 218 ALA A CA 1
ATOM 1792 C C . ALA A 1 218 ? -5.072 -8.993 11.799 1.00 81.50 218 ALA A C 1
ATOM 1794 O O . ALA A 1 218 ? -5.517 -8.033 12.420 1.00 81.50 218 ALA A O 1
ATOM 1795 N N . LYS A 1 219 ? -5.803 -10.089 11.573 1.00 69.06 219 LYS A N 1
ATOM 1796 C CA . LYS A 1 219 ? -7.112 -10.315 12.200 1.00 69.06 219 LYS A CA 1
ATOM 1797 C C . LYS A 1 219 ? -6.880 -10.891 13.598 1.00 69.06 219 LYS A C 1
ATOM 1799 O O . LYS A 1 219 ? -6.502 -12.059 13.707 1.00 69.06 219 LYS A O 1
ATOM 1804 N N . ARG A 1 220 ? -7.050 -10.097 14.658 1.00 59.97 220 ARG A N 1
ATOM 1805 C CA . ARG A 1 220 ? -6.923 -10.552 16.055 1.00 59.97 220 ARG A CA 1
ATOM 1806 C C . ARG A 1 220 ? -8.152 -10.091 16.854 1.00 59.97 220 ARG A C 1
ATOM 1808 O O . ARG A 1 220 ? -8.601 -8.968 16.705 1.00 59.97 220 ARG A O 1
ATOM 1815 N N . ALA A 1 221 ? -8.735 -10.942 17.697 1.00 45.44 221 ALA A N 1
ATOM 1816 C CA . ALA A 1 221 ? -9.693 -10.546 18.756 1.00 45.44 221 ALA A CA 1
ATOM 1817 C C . ALA A 1 221 ? -9.147 -11.037 20.075 1.00 45.44 221 ALA A C 1
ATOM 1819 O O . ALA A 1 221 ? -8.454 -12.081 20.060 1.00 45.44 221 ALA A O 1
#

Foldseek 3Di:
DDPDPLDQPPFDAQADDFFFKKFFLPWDDDPLDTHDGRQIFTFHDDPDRFKTWTWGQVQQPDPPRPVCVVVVQDPPDNPDDGDRTDIDIDTLLRIATEDDPVPVVSQQRGKFWPVLLVLAPQDDDDPVFWDFFSDWDQDPVRDTDGITIGRLVVSLVRNLVSLQVVLVVLLVVQCVVVVHDSDDPPDGDPVSVVVSVVSQSSNQSSSCNRRSHGYRRDHDD

Secondary structure (DSSP, 8-state):
------------PPPP-TT-EEEE-S-EEETTEEEPTT-EEEEEE-SSSSEEEEEETTTT-STT-HHHHHHT--GGG-SS-----EEEEEEGGGEEEEP-GGGGGGGTT-EEEHHHHHTSTT----TTTPBPPS-EEE-TTS-EEEPPEEEHHHHHHHHHHHHHHHHHHHHHHHHHHHT-----GGG--HHHHHHHHHHHHHHHHHHHHHHSEE-------

Radius of gyration: 22.0 Å; chains: 1; bounding box: 50×60×54 Å

pLDDT: mean 84.01, std 15.48, range [29.58, 98.31]

Sequence (221 aa):
MMPTQQWAVKSKNRSMQVGDRVVVTNSIKNGLIELKPMDSGVIVYLEDQSRATVWFRHFGCFVDDPIIRVLQVYANNKQNGNLDGMTVELEKESLAIEYKDSQREDFYHITVWEDKALDIPFFQVNNKYRVQPSIEQKNAQSEWEPMYKYDLWQIIDIIEYGFNEWIKEVVLRDVLKEGKEVSTYLNLSDESCKEIDAKKKELELACAKATGVFYDFAKRA

Organism: NCBI:txid688079